Protein AF-A0AAD8YCR2-F1 (afdb_monomer)

Nearest PDB structures (foldseek):
  2h2j-assembly1_A  TM=7.882E-01  e=1.357E-04  Pisum sativum
  6fnd-assembly1_B  TM=6.823E-01  e=1.537E-03  Toxoplasma gondii TgCatPRC2
  3rib-assembly2_B  TM=4.816E-01  e=7.894E-03  Homo sapiens
  4au7-assembly1_A  TM=7.656E-01  e=2.611E-01  Mus musculus
  8t9f-assembly1_K  TM=7.256E-01  e=1.133E+00  Homo sapiens

Organism: NCBI:txid267567

Radius of gyration: 17.58 Å; Cα contacts (8 Å, |Δi|>4): 238; chains: 1; bounding box: 42×42×44 Å

Solvent-accessible surface area (backbone atoms only — not comparable to full-atom values): 12031 Å² total; per-residue (Å²): 90,83,39,59,42,85,68,41,47,38,10,60,58,32,39,68,72,72,47,86,56,63,74,33,53,50,50,29,45,75,68,75,45,56,88,47,52,47,56,45,34,37,32,51,46,53,54,57,42,56,74,47,36,86,77,24,94,53,37,67,59,63,70,71,50,84,92,77,71,93,49,42,61,68,52,55,85,66,53,46,72,76,44,60,71,68,58,25,54,52,25,48,49,46,32,52,46,46,46,48,60,47,59,66,31,37,93,61,49,77,87,53,53,71,69,63,55,66,35,61,67,59,40,52,49,36,48,51,50,44,80,73,44,47,42,70,46,91,83,73,77,71,37,40,28,37,45,75,77,66,56,69,49,46,74,36,96,82,44,44,36,45,83,45,70,51,99,82,56,28,40,32,47,43,65,78,57,94,76,71,98,72,90,67,22,23,61,88,61,57,100,88,54,91,71,89,69,80,82,80,71,84,126

Secondary structure (DSSP, 8-state):
-EE-GGGSEEHHHHHHHH---HHHHHHHHHTT-GGGHHHHHHHHHHHHHHHTGGGSTTHHHHHHS-S---SGGG--TTHHHHS-HHHHHHHHHHHHHHIIIIITTGGG-TTS-HHHHH-HHHHHHHHHHHHHH-EE-TTTT--EEE-TTGGGPEE-SS--EEEEE-TT--EEEEESS---SS--EE----TTS----TT----

Foldseek 3Di:
DWFAQVPKQKLVVLCVVQPDLPVLLVLCVVLVNNVCSSLLSSLVVVLVLVVCAPVRPCNVLVVPDDLDDDALLNDDPVVLVVDDVVRSVVSVVVNSSLCRRQPVRLVSRVVGDPVSSPDSSSSSVSSCCQVQQWDQDPPPPRMIIHGRVVSPAAADPPAQWDWDADPSGMIDIDGPDDDDPDGHHDHPDDPVDDDPPVPPDDD

InterPro domains:
  IPR046341 SET domain superfamily [SSF82199] (3-188)
  IPR050600 SETD3/SETD6 methyltransferase [PTHR13271] (3-188)

Mean predicted aligned error: 5.4 Å

pLDDT: mean 90.14, std 15.45, range [27.92, 98.56]

Structure (mmCIF, N/CA/C/O backbone):
data_AF-A0AAD8YCR2-F1
#
_entry.id   AF-A0AAD8YCR2-F1
#
loop_
_atom_site.group_PDB
_atom_site.id
_atom_site.type_symbol
_atom_site.label_atom_id
_atom_site.label_alt_id
_atom_site.label_comp_id
_atom_site.label_asym_id
_atom_site.label_entity_id
_atom_site.label_seq_id
_atom_site.pdbx_PDB_ins_code
_atom_site.Cartn_x
_atom_site.Cartn_y
_atom_site.Cartn_z
_atom_site.occupancy
_atom_site.B_iso_or_equiv
_atom_site.auth_seq_id
_atom_site.auth_comp_id
_atom_site.auth_asym_id
_atom_site.auth_atom_id
_atom_site.pdbx_PDB_model_num
ATOM 1 N N . MET A 1 1 ? 6.515 -15.918 -12.723 1.00 93.38 1 MET A N 1
ATOM 2 C CA . MET A 1 1 ? 5.999 -16.008 -11.336 1.00 93.38 1 MET A CA 1
ATOM 3 C C . MET A 1 1 ? 4.481 -16.006 -11.395 1.00 93.38 1 MET A C 1
ATOM 5 O O . MET A 1 1 ? 3.951 -15.344 -12.273 1.00 93.38 1 MET A O 1
ATOM 9 N N . TYR A 1 2 ? 3.804 -16.750 -10.521 1.00 95.44 2 TYR A N 1
ATOM 10 C CA . TYR A 1 2 ? 2.341 -16.855 -10.484 1.00 95.44 2 TYR A CA 1
ATOM 11 C C . TYR A 1 2 ? 1.825 -16.434 -9.107 1.00 95.44 2 TYR A C 1
ATOM 13 O O . TYR A 1 2 ? 2.374 -16.874 -8.096 1.00 95.44 2 TYR A O 1
ATOM 21 N N . ILE A 1 3 ? 0.796 -15.589 -9.088 1.00 96.25 3 ILE A N 1
ATOM 22 C CA . ILE A 1 3 ? 0.160 -15.031 -7.897 1.00 96.25 3 ILE A CA 1
ATOM 23 C C . ILE A 1 3 ? -1.350 -15.288 -8.023 1.00 96.25 3 ILE A C 1
ATOM 25 O O . ILE A 1 3 ? -2.017 -14.637 -8.832 1.00 96.25 3 ILE A O 1
ATOM 29 N N . PRO A 1 4 ? -1.889 -16.240 -7.246 1.00 96.06 4 PRO A N 1
ATOM 30 C CA . PRO A 1 4 ? -3.318 -16.523 -7.218 1.00 96.06 4 PRO A CA 1
ATOM 31 C C . PRO A 1 4 ? -4.173 -15.290 -6.890 1.00 96.06 4 PRO A C 1
ATOM 33 O O . PRO A 1 4 ? -3.780 -14.444 -6.083 1.00 96.06 4 PRO A O 1
ATOM 36 N N . SER A 1 5 ? -5.364 -15.190 -7.477 1.00 94.69 5 SER A N 1
ATOM 37 C CA . SER A 1 5 ? -6.249 -14.040 -7.258 1.00 94.69 5 SER A CA 1
ATOM 38 C C . SER A 1 5 ? -6.723 -13.908 -5.807 1.00 94.69 5 SER A C 1
ATOM 40 O O . SER A 1 5 ? -6.839 -12.799 -5.278 1.00 94.69 5 SER A O 1
ATOM 42 N N . ASP A 1 6 ? -6.922 -15.028 -5.117 1.00 94.62 6 ASP A N 1
ATOM 43 C CA . ASP A 1 6 ? -7.353 -15.087 -3.721 1.00 94.62 6 ASP A CA 1
ATOM 44 C C . ASP A 1 6 ? -6.322 -14.495 -2.750 1.00 94.62 6 ASP A C 1
ATOM 46 O O . ASP A 1 6 ? -6.728 -13.870 -1.768 1.00 94.62 6 ASP A O 1
ATOM 50 N N . VAL A 1 7 ? -5.022 -14.583 -3.060 1.00 95.69 7 VAL A N 1
ATOM 51 C CA . VAL A 1 7 ? -3.945 -14.002 -2.235 1.00 95.69 7 VAL A CA 1
ATOM 52 C C . VAL A 1 7 ? -3.614 -12.546 -2.571 1.00 95.69 7 VAL A C 1
ATOM 54 O O . VAL A 1 7 ? -2.832 -11.916 -1.868 1.00 95.69 7 VAL A O 1
ATOM 57 N N . ILE A 1 8 ? -4.165 -11.970 -3.637 1.00 96.56 8 ILE A N 1
ATOM 58 C CA . ILE A 1 8 ? -3.991 -10.534 -3.894 1.00 96.56 8 ILE A CA 1
ATOM 59 C C . ILE A 1 8 ? -4.739 -9.758 -2.796 1.00 96.56 8 ILE A C 1
ATOM 61 O O . ILE A 1 8 ? -5.853 -10.109 -2.414 1.00 96.56 8 ILE A O 1
ATOM 65 N N . LEU A 1 9 ? -4.144 -8.701 -2.248 1.00 97.94 9 LEU A N 1
ATOM 66 C CA . LEU A 1 9 ? -4.836 -7.827 -1.295 1.00 97.94 9 LEU A CA 1
ATOM 67 C C . LEU A 1 9 ? -5.462 -6.689 -2.093 1.00 97.94 9 LEU A C 1
ATOM 69 O O . LEU A 1 9 ? -4.734 -5.944 -2.735 1.00 97.94 9 LEU A O 1
ATOM 73 N N . SER A 1 10 ? -6.786 -6.559 -2.059 1.00 97.25 10 SER A N 1
ATOM 74 C CA . SER A 1 10 ? -7.542 -5.609 -2.884 1.00 97.25 10 SER A CA 1
ATOM 75 C C . SER A 1 10 ? -8.352 -4.655 -2.015 1.00 97.25 10 SER A C 1
ATOM 77 O O . SER A 1 10 ? -8.966 -5.065 -1.022 1.00 97.25 10 SER A O 1
ATOM 79 N N . SER A 1 11 ? -8.365 -3.382 -2.401 1.00 97.50 11 SER A N 1
ATOM 80 C CA . SER A 1 11 ? -9.145 -2.347 -1.730 1.00 97.50 11 SER A CA 1
ATOM 81 C C . SER A 1 11 ? -10.647 -2.605 -1.845 1.00 97.50 11 SER A C 1
ATOM 83 O O . SER A 1 11 ? -11.358 -2.498 -0.849 1.00 97.50 11 SER A O 1
ATOM 85 N N . ASN A 1 12 ? -11.133 -3.050 -3.008 1.00 96.12 12 ASN A N 1
ATOM 86 C CA . ASN A 1 12 ? -12.541 -3.381 -3.215 1.00 96.12 12 ASN A CA 1
ATOM 87 C C . ASN A 1 12 ? -12.974 -4.572 -2.358 1.00 96.12 12 ASN A C 1
ATOM 89 O O . ASN A 1 12 ? -14.043 -4.536 -1.745 1.00 96.12 12 ASN A O 1
ATOM 93 N N . ARG A 1 13 ? -12.133 -5.609 -2.249 1.00 97.06 13 ARG A N 1
ATOM 94 C CA . ARG A 1 13 ? -12.396 -6.735 -1.342 1.00 97.06 13 ARG A CA 1
ATOM 95 C C . ARG A 1 13 ? -12.388 -6.304 0.118 1.00 97.06 13 ARG A C 1
ATOM 97 O O . ARG A 1 13 ? -13.257 -6.744 0.860 1.00 97.06 13 ARG A O 1
ATOM 104 N N . ALA A 1 14 ? -11.476 -5.419 0.515 1.00 97.94 14 ALA A N 1
ATOM 105 C CA . ALA A 1 14 ? -11.458 -4.863 1.865 1.00 97.94 14 ALA A CA 1
ATOM 106 C C . ALA A 1 14 ? -12.729 -4.045 2.171 1.00 97.94 14 ALA A C 1
ATOM 108 O O . ALA A 1 14 ? -13.317 -4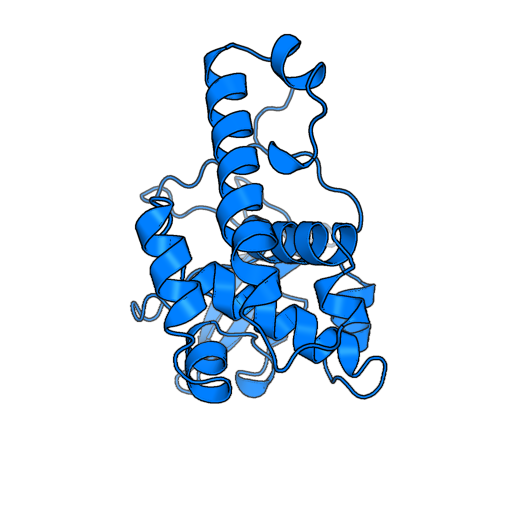.203 3.238 1.00 97.94 14 ALA A O 1
ATOM 109 N N . ILE A 1 15 ? -13.202 -3.226 1.225 1.00 97.06 15 ILE A N 1
ATOM 110 C CA . ILE A 1 15 ? -14.468 -2.483 1.346 1.00 97.06 15 ILE A CA 1
ATOM 111 C C . ILE A 1 15 ? -15.652 -3.448 1.485 1.00 97.06 15 ILE A C 1
ATOM 113 O O . ILE A 1 15 ? -16.524 -3.237 2.327 1.00 97.06 15 ILE A O 1
ATOM 117 N N . ALA A 1 16 ? -15.691 -4.512 0.681 1.00 97.06 16 ALA A N 1
ATOM 118 C CA . ALA A 1 16 ? -16.749 -5.516 0.747 1.00 97.06 16 ALA A CA 1
ATOM 119 C C . ALA A 1 16 ? -16.722 -6.318 2.062 1.00 97.06 16 ALA A C 1
ATOM 121 O O . ALA A 1 16 ? -17.780 -6.629 2.605 1.00 97.06 16 ALA A O 1
ATOM 122 N N . GLU A 1 17 ? -15.531 -6.634 2.579 1.00 97.19 17 GLU A N 1
ATOM 123 C CA . GLU A 1 17 ? -15.324 -7.376 3.829 1.00 97.19 17 GLU A CA 1
ATOM 124 C C . GLU A 1 17 ? -15.742 -6.560 5.058 1.00 97.19 17 GLU A C 1
ATOM 126 O O . GLU A 1 17 ? -16.449 -7.070 5.925 1.00 97.19 17 GLU A O 1
ATOM 131 N N . PHE A 1 18 ? -15.318 -5.297 5.141 1.00 96.75 18 PHE A N 1
ATOM 132 C CA . PHE A 1 18 ? -15.545 -4.463 6.325 1.00 96.75 18 PHE A CA 1
ATOM 133 C C . PHE A 1 18 ? -16.862 -3.681 6.278 1.00 96.75 18 PHE A C 1
ATOM 135 O O . PHE A 1 18 ? -17.336 -3.214 7.316 1.00 96.75 18 PHE A O 1
ATOM 142 N N . GLY A 1 19 ? -17.459 -3.537 5.093 1.00 95.81 19 GLY A N 1
ATOM 143 C CA . GLY A 1 19 ? -18.557 -2.608 4.863 1.00 95.81 19 GLY A CA 1
ATOM 144 C C . GLY A 1 19 ? -18.101 -1.146 4.912 1.00 95.81 19 GLY A C 1
ATOM 145 O O . GLY A 1 19 ? -16.920 -0.837 5.074 1.00 95.81 19 GLY A O 1
ATOM 146 N N . ARG A 1 20 ? -19.056 -0.220 4.753 1.00 94.06 20 ARG A N 1
ATOM 147 C CA . ARG A 1 20 ? -18.775 1.223 4.773 1.00 94.06 20 ARG A CA 1
ATOM 148 C C . ARG A 1 20 ? -18.542 1.717 6.200 1.00 94.06 20 ARG A C 1
ATOM 150 O O . ARG A 1 20 ? -19.369 1.510 7.084 1.00 94.06 20 ARG A O 1
ATOM 157 N N . LEU A 1 21 ? -17.441 2.434 6.398 1.00 95.62 21 LEU A N 1
ATOM 158 C CA . LEU A 1 21 ? -17.067 3.084 7.652 1.00 95.62 21 LEU A CA 1
ATOM 159 C C . LEU A 1 21 ? -17.426 4.572 7.593 1.00 95.62 21 LEU A C 1
ATOM 161 O O . LEU A 1 21 ? -16.548 5.427 7.492 1.00 95.62 21 LEU A O 1
ATOM 165 N N . GLU A 1 22 ? -18.723 4.884 7.653 1.00 95.19 22 GLU A N 1
ATOM 166 C CA . GLU A 1 22 ? -19.268 6.231 7.396 1.00 95.19 22 GLU A CA 1
ATOM 167 C C . GLU A 1 22 ? -18.588 7.346 8.208 1.00 95.19 22 GLU A C 1
ATOM 169 O O . GLU A 1 22 ? -18.277 8.410 7.666 1.00 95.19 22 GLU A O 1
ATOM 174 N N . GLU A 1 23 ? -18.302 7.111 9.495 1.00 94.88 23 GLU A N 1
ATOM 175 C CA . GLU A 1 23 ? -17.613 8.096 10.340 1.00 94.88 23 GLU A CA 1
ATOM 176 C C . GLU A 1 23 ? -16.177 8.365 9.868 1.00 94.88 23 GLU A C 1
ATOM 178 O O . GLU A 1 23 ? -15.734 9.513 9.862 1.00 94.88 23 GLU A O 1
ATOM 183 N N . ALA A 1 24 ? -15.440 7.322 9.474 1.00 95.38 24 ALA A N 1
ATOM 184 C CA . ALA A 1 24 ? -14.076 7.462 8.968 1.00 95.38 24 ALA A CA 1
ATOM 185 C C . ALA A 1 24 ? -14.074 8.143 7.593 1.00 95.38 24 ALA A C 1
ATOM 187 O O . ALA A 1 24 ? -13.314 9.078 7.358 1.00 95.38 24 ALA A O 1
ATOM 188 N N . GLU A 1 25 ? -14.980 7.734 6.709 1.00 95.62 25 GLU A N 1
ATOM 189 C CA . GLU A 1 25 ? -15.130 8.303 5.370 1.00 95.62 25 GLU A CA 1
ATOM 190 C C . GLU A 1 25 ? -15.499 9.786 5.409 1.00 95.62 25 GLU A C 1
ATOM 192 O O . GLU A 1 25 ? -14.928 10.584 4.666 1.00 95.62 25 GLU A O 1
ATOM 197 N N . SER A 1 26 ? -16.387 10.175 6.327 1.00 95.56 26 SER A N 1
ATOM 198 C CA . SER A 1 26 ? -16.746 11.578 6.549 1.00 95.56 26 SER A CA 1
ATOM 199 C C . SER A 1 26 ? -15.546 12.408 7.010 1.00 95.56 26 SER A C 1
ATOM 201 O O . SER A 1 26 ? -15.399 13.560 6.606 1.00 95.56 26 SER A O 1
ATOM 203 N N . LEU A 1 27 ? -14.652 11.836 7.827 1.00 95.12 27 LEU A N 1
ATOM 204 C CA . LEU A 1 27 ? -13.414 12.507 8.230 1.00 95.12 27 LEU A CA 1
ATOM 205 C C . LEU A 1 27 ? -12.420 12.630 7.074 1.00 95.12 27 LEU A C 1
ATOM 207 O O . LEU A 1 27 ? -11.782 13.673 6.947 1.00 95.12 27 LEU A O 1
ATOM 211 N N . LEU A 1 28 ? -12.290 11.608 6.224 1.00 95.06 28 LEU A N 1
ATOM 212 C CA . LEU A 1 28 ? -11.452 11.692 5.023 1.00 95.06 28 LEU A CA 1
ATOM 213 C C . LEU A 1 28 ? -11.941 12.813 4.095 1.00 95.06 28 LEU A C 1
ATOM 215 O O . LEU A 1 28 ? -11.136 13.630 3.652 1.00 95.06 28 LEU A O 1
ATOM 219 N N . GLN A 1 29 ? -13.258 12.914 3.892 1.00 95.06 29 GLN A N 1
ATOM 220 C CA . GLN A 1 29 ? -13.882 13.998 3.128 1.00 95.06 29 GLN A CA 1
ATOM 221 C C . GLN A 1 29 ? -13.660 15.370 3.771 1.00 95.06 29 GLN A C 1
ATOM 223 O O . GLN A 1 29 ? -13.223 16.306 3.106 1.00 95.06 29 GLN A O 1
ATOM 228 N N . ALA A 1 30 ? -13.899 15.501 5.078 1.00 94.12 30 ALA A N 1
ATOM 229 C CA . ALA A 1 30 ? -13.698 16.762 5.792 1.00 94.12 30 ALA A CA 1
ATOM 230 C C . ALA A 1 30 ? -12.235 17.245 5.751 1.00 94.12 30 ALA A C 1
ATOM 232 O O . ALA A 1 30 ? -11.978 18.447 5.797 1.00 94.12 30 ALA A O 1
ATOM 233 N N . ASN A 1 31 ? -11.283 16.315 5.641 1.00 92.94 31 ASN A N 1
ATOM 234 C CA . ASN A 1 31 ? -9.851 16.593 5.554 1.00 92.94 31 ASN A CA 1
ATOM 235 C C . ASN A 1 31 ? -9.330 16.754 4.110 1.00 92.94 31 ASN A C 1
ATOM 237 O O . ASN A 1 31 ? -8.121 16.933 3.928 1.00 92.94 31 ASN A O 1
ATOM 241 N N . GLY A 1 32 ? -10.205 16.693 3.096 1.00 92.69 32 GLY A N 1
ATOM 242 C CA . GLY A 1 32 ? -9.848 16.860 1.682 1.00 92.69 32 GLY A CA 1
ATOM 243 C C . GLY A 1 32 ? -8.990 15.725 1.110 1.00 92.69 32 GLY A C 1
ATOM 244 O O . GLY A 1 32 ? -8.137 15.968 0.255 1.00 92.69 32 GLY A O 1
ATOM 245 N N . VAL A 1 33 ? -9.138 14.512 1.650 1.00 93.25 33 VAL A N 1
ATOM 246 C CA . VAL A 1 33 ? -8.447 13.286 1.210 1.00 93.25 33 VAL A CA 1
ATOM 247 C C . VAL A 1 33 ? -9.451 12.192 0.825 1.00 93.25 33 VAL A C 1
ATOM 249 O O . VAL A 1 33 ? -9.185 11.002 0.967 1.00 93.25 33 VAL A O 1
ATOM 252 N N . GLU A 1 34 ? -10.625 12.581 0.327 1.00 92.06 34 GLU A N 1
ATOM 253 C CA . GLU A 1 34 ? -11.699 11.677 -0.100 1.00 92.06 34 GLU A CA 1
ATOM 254 C C . GLU A 1 34 ? -11.288 10.722 -1.224 1.00 92.06 34 GLU A C 1
ATOM 256 O O . GLU A 1 34 ? -11.818 9.618 -1.313 1.00 92.06 34 GLU A O 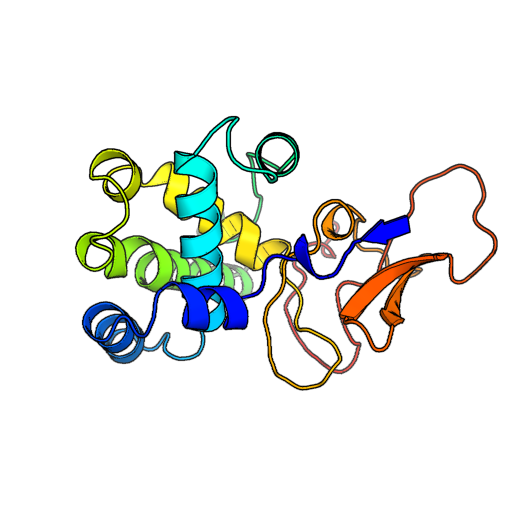1
ATOM 261 N N . ASN A 1 35 ? -10.315 11.113 -2.047 1.00 91.81 35 ASN A N 1
ATOM 262 C CA . ASN A 1 35 ? -9.793 10.268 -3.121 1.00 91.81 35 ASN A CA 1
ATOM 263 C C . ASN A 1 35 ? -8.896 9.134 -2.602 1.00 91.81 35 ASN A C 1
ATOM 265 O O . ASN A 1 35 ? -8.567 8.238 -3.368 1.00 91.81 35 ASN A O 1
ATOM 269 N N . GLU A 1 36 ? -8.532 9.149 -1.315 1.00 94.38 36 GLU A N 1
ATOM 270 C CA . GLU A 1 36 ? -7.640 8.164 -0.692 1.00 94.38 36 GLU A CA 1
ATOM 271 C C . GLU A 1 36 ? -8.416 7.029 0.013 1.00 94.38 36 GLU A C 1
ATOM 273 O O . GLU A 1 36 ? -7.906 6.359 0.917 1.00 94.38 36 GLU A O 1
ATOM 278 N N . MET A 1 37 ? -9.701 6.843 -0.326 1.00 94.81 37 MET A N 1
ATOM 279 C CA . MET A 1 37 ? -10.541 5.809 0.290 1.00 94.81 37 MET A CA 1
ATOM 280 C C . MET A 1 37 ? -9.983 4.404 0.047 1.00 94.81 37 MET A C 1
ATOM 282 O O . MET A 1 37 ? -9.959 3.592 0.971 1.00 94.81 37 MET A O 1
ATOM 286 N N . ARG A 1 38 ? -9.520 4.107 -1.171 1.00 96.81 38 ARG A N 1
ATOM 287 C CA . ARG A 1 38 ? -9.009 2.774 -1.535 1.00 96.81 38 ARG A CA 1
ATOM 288 C C . ARG A 1 38 ? -7.771 2.423 -0.712 1.00 96.81 38 ARG A C 1
ATOM 290 O O . ARG A 1 38 ? -7.676 1.333 -0.151 1.00 96.81 38 ARG A O 1
ATOM 297 N N . GLU A 1 39 ? -6.873 3.390 -0.576 1.00 97.56 39 GLU A N 1
ATOM 298 C CA . GLU A 1 39 ? -5.651 3.336 0.211 1.00 97.56 39 GLU A CA 1
ATOM 299 C C . GLU A 1 39 ? -5.986 3.096 1.683 1.00 97.56 39 GLU A C 1
ATOM 301 O O . GLU A 1 39 ? -5.415 2.202 2.305 1.00 97.56 39 GLU A O 1
ATOM 306 N N . PHE A 1 40 ? -6.955 3.840 2.230 1.00 97.81 40 PHE A N 1
ATOM 307 C CA . PHE A 1 40 ? -7.413 3.665 3.607 1.00 97.81 40 PHE A CA 1
ATOM 308 C C . PHE A 1 40 ? -7.905 2.237 3.869 1.00 97.81 40 PHE A C 1
ATOM 310 O O . PHE A 1 40 ? -7.428 1.590 4.801 1.00 97.81 40 PHE A O 1
ATOM 317 N N . TYR A 1 41 ? -8.805 1.705 3.039 1.00 98.25 41 TYR A N 1
ATOM 318 C CA . TYR A 1 41 ? -9.321 0.344 3.220 1.00 98.25 41 TYR A CA 1
ATOM 319 C C . TYR A 1 41 ? -8.241 -0.728 3.052 1.00 98.25 41 TYR A C 1
ATOM 321 O O . TYR A 1 41 ? -8.204 -1.691 3.824 1.00 98.25 41 TYR A O 1
ATOM 329 N N . LEU A 1 42 ? -7.321 -0.547 2.102 1.00 98.31 42 LEU A N 1
ATOM 330 C CA . LEU A 1 42 ? -6.198 -1.462 1.918 1.00 98.31 42 LEU A CA 1
ATOM 331 C C . LEU A 1 42 ? -5.250 -1.444 3.129 1.00 98.31 42 LEU A C 1
ATOM 333 O O . LEU A 1 42 ? -4.809 -2.504 3.574 1.00 98.31 42 LEU A O 1
ATOM 337 N N . MET A 1 43 ? -5.013 -0.274 3.737 1.00 98.25 43 MET A N 1
ATOM 338 C CA . MET A 1 43 ? -4.285 -0.174 5.007 1.00 98.25 43 MET A CA 1
ATOM 339 C C . MET A 1 43 ? -4.994 -0.947 6.124 1.00 98.25 43 MET A C 1
ATOM 341 O O . MET A 1 43 ? -4.341 -1.692 6.852 1.00 98.25 43 MET A O 1
ATOM 345 N N . LEU A 1 44 ? -6.319 -0.809 6.260 1.00 98.38 44 LEU A N 1
ATOM 346 C CA . LEU A 1 44 ? -7.072 -1.549 7.280 1.00 98.38 44 LEU A CA 1
ATOM 347 C C . LEU A 1 44 ? -6.955 -3.058 7.078 1.00 98.38 44 LEU A C 1
ATOM 349 O O . LEU A 1 44 ? -6.773 -3.784 8.053 1.00 98.38 44 LEU A O 1
ATOM 353 N N . LYS A 1 45 ? -6.987 -3.525 5.825 1.00 98.44 45 LYS A N 1
ATOM 354 C CA . LYS A 1 45 ? -6.797 -4.943 5.517 1.00 98.44 45 LYS A CA 1
ATOM 355 C C . LYS A 1 45 ? -5.434 -5.447 5.983 1.00 98.44 45 LYS A C 1
ATOM 357 O O . LYS A 1 45 ? -5.375 -6.488 6.629 1.00 98.44 45 LYS A O 1
ATOM 362 N N . ILE A 1 46 ? -4.360 -4.697 5.732 1.00 98.56 46 ILE A N 1
ATOM 363 C CA . ILE A 1 46 ? -3.018 -5.034 6.233 1.00 98.56 46 ILE A CA 1
ATOM 364 C C . ILE A 1 46 ? -3.015 -5.123 7.765 1.00 98.56 46 ILE A C 1
ATOM 366 O O . ILE A 1 46 ? -2.500 -6.088 8.323 1.00 98.56 46 ILE A O 1
ATOM 370 N N . LEU A 1 47 ? -3.609 -4.143 8.451 1.00 98.44 47 LEU A N 1
ATOM 371 C CA . LEU A 1 47 ? -3.638 -4.100 9.916 1.00 98.44 47 LEU A CA 1
ATOM 372 C C . LEU A 1 47 ? -4.416 -5.278 10.521 1.00 98.44 47 LEU A C 1
ATOM 374 O O . LEU A 1 47 ? -3.933 -5.889 11.469 1.00 98.44 47 LEU A O 1
ATOM 378 N N . VAL A 1 48 ? -5.574 -5.635 9.957 1.00 98.25 48 VAL A N 1
ATOM 379 C CA . VAL A 1 48 ? -6.360 -6.807 10.390 1.00 98.25 48 VAL A CA 1
ATOM 380 C C . VAL A 1 48 ? -5.560 -8.094 10.228 1.00 98.25 48 VAL A C 1
ATOM 382 O O . VAL A 1 48 ? -5.548 -8.944 11.115 1.00 98.25 48 VAL A O 1
ATOM 385 N N . GLU A 1 49 ? -4.884 -8.254 9.095 1.00 98.44 49 GLU A N 1
ATOM 386 C CA . GLU A 1 49 ? -4.080 -9.444 8.830 1.00 98.44 49 GLU A CA 1
ATOM 387 C C . GLU A 1 49 ? -2.835 -9.509 9.734 1.00 98.44 49 GLU A C 1
ATOM 389 O O . GLU A 1 49 ? -2.436 -10.591 10.151 1.00 98.44 49 GLU A O 1
ATOM 394 N N . LEU A 1 50 ? -2.268 -8.370 10.140 1.00 97.88 50 LEU A N 1
ATOM 395 C CA . LEU A 1 50 ? -1.202 -8.335 11.144 1.00 97.88 50 LEU A CA 1
ATOM 396 C C . LEU A 1 50 ? -1.668 -8.761 12.544 1.00 97.88 50 LEU A C 1
ATOM 398 O O . LEU A 1 50 ? -0.895 -9.400 13.258 1.00 97.88 50 LEU A O 1
ATOM 402 N N . GLU A 1 51 ? -2.902 -8.442 12.952 1.00 97.75 51 GLU A N 1
ATOM 403 C CA . GLU A 1 51 ? -3.437 -8.862 14.262 1.00 97.75 51 GLU A CA 1
ATOM 404 C C . GLU A 1 51 ? -3.551 -10.380 14.393 1.00 97.75 51 GLU A C 1
ATOM 406 O O . GLU A 1 51 ? -3.385 -10.916 15.488 1.00 97.75 51 GLU A O 1
ATOM 411 N N . LYS A 1 52 ? -3.775 -11.069 13.270 1.00 98.00 52 LYS A N 1
ATOM 412 C CA . LYS A 1 52 ? -3.811 -12.534 13.199 1.00 98.00 52 LYS A CA 1
ATOM 413 C C . LYS A 1 52 ? -2.424 -13.167 13.359 1.00 98.00 52 LYS A C 1
ATOM 415 O O . LYS A 1 52 ? -2.328 -14.360 13.628 1.00 98.00 52 LYS A O 1
ATOM 420 N N . GLY A 1 53 ? -1.341 -12.400 13.206 1.00 97.25 53 GLY A N 1
ATOM 421 C CA . GLY A 1 53 ? 0.022 -12.914 13.327 1.00 97.25 53 GLY A CA 1
ATOM 422 C C . GLY A 1 53 ? 0.257 -14.113 12.406 1.00 97.25 53 GLY A C 1
ATOM 423 O O . GLY A 1 53 ? -0.045 -14.045 11.218 1.00 97.25 53 GLY A O 1
ATOM 424 N N . GLU A 1 54 ? 0.769 -15.213 12.961 1.00 97.69 54 GLU A N 1
ATOM 425 C CA . GLU A 1 54 ? 1.068 -16.458 12.231 1.00 97.69 54 GLU A CA 1
ATOM 426 C C . GLU A 1 54 ? -0.169 -17.153 11.642 1.00 97.69 54 GLU A C 1
ATOM 428 O O . GLU A 1 54 ? -0.033 -17.973 10.738 1.00 97.69 54 GLU A O 1
ATOM 433 N N . GLU A 1 55 ? -1.373 -16.812 12.107 1.00 98.06 55 GLU A N 1
ATOM 434 C CA . GLU A 1 55 ? -2.622 -17.339 11.547 1.00 98.06 55 GLU A CA 1
ATOM 435 C C . GLU A 1 55 ? -3.006 -16.649 10.230 1.00 98.06 55 GLU A C 1
ATOM 437 O O . GLU A 1 55 ? -3.862 -17.145 9.495 1.00 98.06 55 GLU A O 1
ATOM 442 N N . SER A 1 56 ? -2.389 -15.506 9.905 1.00 97.56 56 SER A N 1
ATOM 443 C CA . SER A 1 56 ? -2.603 -14.857 8.616 1.00 97.56 56 SER A CA 1
ATOM 444 C C . SER A 1 56 ? -1.825 -15.574 7.513 1.00 97.56 56 SER A C 1
ATOM 446 O O . SER A 1 56 ? -0.609 -15.758 7.643 1.00 97.56 56 SER A O 1
ATOM 448 N N . PRO A 1 57 ? -2.448 -15.857 6.354 1.00 96.19 57 PRO A N 1
ATOM 449 C CA . PRO A 1 57 ? -1.713 -16.344 5.187 1.00 96.19 57 PRO A CA 1
ATOM 450 C C . PRO A 1 57 ? -0.659 -15.335 4.691 1.00 96.19 57 PRO A C 1
ATOM 452 O O . PRO A 1 57 ? 0.261 -15.704 3.963 1.00 96.19 57 PRO A O 1
ATOM 455 N N . TYR A 1 58 ? -0.754 -14.068 5.110 1.00 97.62 58 TYR A N 1
ATOM 456 C CA . TYR A 1 58 ? 0.162 -12.991 4.742 1.00 97.62 58 TYR A CA 1
ATOM 457 C C . TYR A 1 58 ? 1.332 -12.810 5.713 1.00 97.62 58 TYR A C 1
ATOM 459 O O . TYR A 1 58 ? 2.191 -11.963 5.465 1.00 97.62 58 TYR A O 1
ATOM 467 N N . TYR A 1 59 ? 1.410 -13.593 6.796 1.00 97.62 59 TYR A N 1
ATOM 468 C CA . TYR A 1 59 ? 2.404 -13.404 7.857 1.00 97.62 59 TYR A CA 1
ATOM 469 C C . TYR A 1 59 ? 3.843 -13.320 7.331 1.00 97.62 59 TYR A C 1
ATOM 471 O O . TYR A 1 59 ? 4.581 -12.377 7.627 1.00 97.62 59 TYR A O 1
ATOM 479 N N . HIS A 1 60 ? 4.247 -14.289 6.507 1.00 96.88 60 HIS A N 1
ATOM 480 C CA . HIS A 1 60 ? 5.598 -14.322 5.947 1.00 96.88 60 HIS A CA 1
ATOM 481 C C . HIS A 1 60 ? 5.847 -13.183 4.962 1.00 96.88 60 HIS A C 1
ATOM 483 O O . HIS A 1 60 ? 6.925 -12.592 4.975 1.00 96.88 60 HIS A O 1
ATOM 489 N N . TYR A 1 61 ? 4.844 -12.842 4.154 1.00 97.44 61 TYR A N 1
ATOM 490 C CA . TYR A 1 61 ? 4.928 -11.724 3.225 1.00 97.44 61 TYR A CA 1
ATOM 491 C C . TYR A 1 61 ? 5.159 -10.406 3.976 1.00 97.44 61 TYR A C 1
ATOM 493 O O . TYR A 1 61 ? 6.149 -9.726 3.715 1.00 97.44 61 TYR A O 1
ATOM 501 N N . PHE A 1 62 ? 4.352 -10.092 4.993 1.00 97.69 62 PHE A N 1
ATOM 502 C CA . PHE A 1 62 ? 4.518 -8.869 5.785 1.00 97.69 62 PHE A CA 1
ATOM 503 C C . PHE A 1 62 ? 5.831 -8.809 6.569 1.00 97.69 62 PHE A C 1
ATOM 505 O O . PHE A 1 62 ? 6.392 -7.726 6.772 1.00 97.69 62 PHE A O 1
ATOM 512 N N . ASN A 1 63 ? 6.358 -9.955 6.99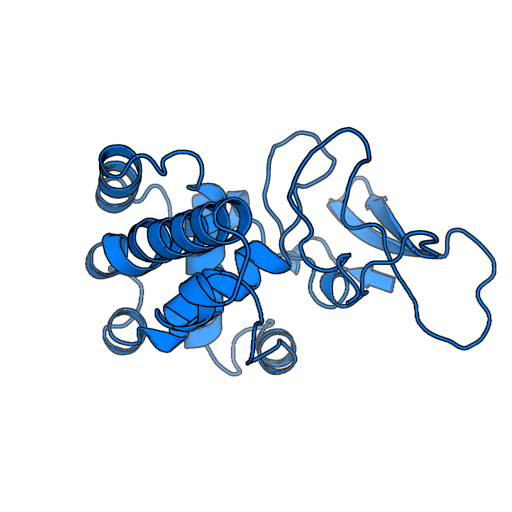8 1.00 96.62 63 ASN A N 1
ATOM 513 C CA . ASN A 1 63 ? 7.678 -10.031 7.622 1.00 96.62 63 ASN A CA 1
ATOM 514 C C . ASN A 1 63 ? 8.832 -9.831 6.631 1.00 96.62 63 ASN A C 1
ATOM 516 O O . ASN A 1 63 ? 9.893 -9.369 7.041 1.00 96.62 63 ASN A O 1
ATOM 520 N N . GLY A 1 64 ? 8.617 -10.108 5.344 1.00 96.31 64 GLY A N 1
ATOM 521 C CA . GLY A 1 64 ? 9.570 -9.804 4.276 1.00 96.31 64 GLY A CA 1
ATOM 522 C C . GLY A 1 64 ? 9.554 -8.344 3.810 1.00 96.31 64 GLY A C 1
ATOM 523 O O . GLY A 1 64 ? 10.466 -7.929 3.100 1.00 96.31 64 GLY A O 1
ATOM 524 N N . LEU A 1 65 ? 8.542 -7.558 4.189 1.00 97.25 65 LEU A N 1
ATOM 525 C CA . LEU A 1 65 ? 8.396 -6.175 3.732 1.00 97.25 65 LEU A CA 1
ATOM 526 C C . LEU A 1 65 ? 9.375 -5.200 4.419 1.00 97.25 65 LEU A C 1
ATOM 528 O O . LEU A 1 65 ? 9.741 -5.398 5.584 1.00 97.25 65 LEU A O 1
ATOM 532 N N . PRO A 1 66 ? 9.745 -4.086 3.755 1.00 95.75 66 PRO A N 1
ATOM 533 C CA . PRO A 1 66 ? 10.643 -3.083 4.319 1.00 95.75 66 PRO A CA 1
ATOM 534 C C . PRO A 1 66 ? 10.166 -2.528 5.667 1.00 95.75 66 PRO A C 1
ATOM 536 O O . PRO A 1 66 ? 8.969 -2.423 5.943 1.00 95.75 66 PRO A O 1
ATOM 539 N N . ARG A 1 67 ? 11.125 -2.146 6.515 1.00 94.94 67 ARG A N 1
ATOM 540 C CA . ARG A 1 67 ? 10.881 -1.439 7.789 1.00 94.94 67 ARG A CA 1
ATOM 541 C C . ARG A 1 67 ? 11.338 0.019 7.758 1.00 94.94 67 ARG A C 1
ATOM 543 O O . ARG A 1 67 ? 11.022 0.776 8.669 1.00 94.94 67 ARG A O 1
ATOM 550 N N . PHE A 1 68 ? 12.055 0.405 6.706 1.00 92.62 68 PHE A N 1
ATOM 551 C CA . PHE A 1 68 ? 12.593 1.742 6.503 1.00 92.62 68 PHE A CA 1
ATOM 552 C C . PHE A 1 68 ? 12.167 2.252 5.131 1.00 92.62 68 PHE A C 1
ATOM 554 O O . PHE A 1 68 ? 12.205 1.504 4.156 1.00 92.62 68 PHE A O 1
ATOM 561 N N . PHE A 1 69 ? 11.788 3.526 5.075 1.00 93.50 69 PHE A N 1
ATOM 562 C CA . PHE A 1 69 ? 11.361 4.215 3.862 1.00 93.50 69 PHE A CA 1
ATOM 563 C C . PHE A 1 69 ? 12.085 5.558 3.767 1.00 93.50 69 PHE A C 1
ATOM 565 O O . PHE A 1 69 ? 12.430 6.160 4.785 1.00 93.50 69 PHE A O 1
ATOM 572 N N . ALA A 1 70 ? 12.315 6.019 2.540 1.00 91.12 70 ALA A N 1
ATOM 573 C CA . ALA A 1 70 ? 13.050 7.248 2.242 1.00 91.12 70 ALA A CA 1
ATOM 574 C C . ALA A 1 70 ? 12.186 8.265 1.472 1.00 91.12 70 ALA A C 1
ATOM 576 O O . ALA A 1 70 ? 12.669 8.963 0.588 1.00 91.12 70 ALA A O 1
ATOM 577 N N . ASN A 1 71 ? 10.893 8.338 1.788 1.00 90.81 71 ASN A N 1
ATOM 578 C CA . ASN A 1 71 ? 9.936 9.256 1.165 1.00 90.81 71 ASN A CA 1
ATOM 579 C C . ASN A 1 71 ? 9.495 10.375 2.126 1.00 90.81 71 ASN A C 1
ATOM 581 O O . ASN A 1 71 ? 9.937 10.451 3.277 1.00 90.81 71 ASN A O 1
ATOM 585 N N . GLY A 1 72 ? 8.624 11.270 1.651 1.00 93.12 72 GLY A N 1
ATOM 586 C CA . GLY A 1 72 ? 8.242 12.486 2.365 1.00 93.12 72 GLY A CA 1
ATOM 587 C C . GLY A 1 72 ? 7.721 12.278 3.791 1.00 93.12 72 GLY A C 1
ATOM 588 O O . GLY A 1 72 ? 8.139 13.027 4.680 1.00 93.12 72 GLY A O 1
ATOM 589 N N . PRO A 1 73 ? 6.868 11.274 4.064 1.00 93.81 73 PRO A N 1
ATOM 590 C CA . PRO A 1 73 ? 6.416 10.985 5.413 1.00 93.81 73 PRO A CA 1
ATOM 591 C C . PRO A 1 73 ? 7.542 10.533 6.345 1.00 93.81 73 PRO A C 1
ATOM 593 O O . PRO A 1 73 ? 7.508 10.908 7.506 1.00 93.81 73 PRO A O 1
ATOM 596 N N . SER A 1 74 ? 8.576 9.835 5.873 1.00 93.44 74 SER A N 1
ATOM 597 C CA . SER A 1 74 ? 9.695 9.395 6.727 1.00 93.44 74 SER A CA 1
ATOM 598 C C . SER A 1 74 ? 10.741 10.483 7.017 1.00 93.44 74 SER A C 1
ATOM 600 O O . SER A 1 74 ? 11.686 10.254 7.773 1.00 93.44 74 SER A O 1
ATOM 602 N N . MET A 1 75 ? 10.587 11.682 6.452 1.00 93.88 75 MET A N 1
ATOM 603 C CA . MET A 1 75 ? 11.505 12.801 6.664 1.00 93.88 75 MET A CA 1
ATOM 604 C C . MET A 1 75 ? 11.277 13.522 7.999 1.00 93.88 75 MET A C 1
ATOM 606 O O . MET A 1 75 ? 10.152 13.754 8.441 1.00 93.88 75 MET A O 1
ATOM 610 N N . THR A 1 76 ? 12.369 13.983 8.613 1.00 93.50 76 THR A N 1
ATOM 611 C CA . THR A 1 76 ? 12.292 14.910 9.754 1.00 93.50 76 THR A CA 1
ATOM 612 C C . THR A 1 76 ? 12.023 16.346 9.278 1.00 93.50 76 THR A C 1
ATOM 614 O O . THR A 1 76 ? 12.324 16.683 8.130 1.00 93.50 76 THR A O 1
ATOM 617 N N . PRO A 1 77 ? 11.559 17.261 10.155 1.00 92.81 77 PRO A N 1
ATOM 618 C CA . PRO A 1 77 ? 11.390 18.670 9.791 1.00 92.81 77 PRO A CA 1
ATOM 619 C C . PRO A 1 77 ? 12.660 19.349 9.258 1.00 92.81 77 PRO A C 1
ATOM 621 O O . PRO A 1 77 ? 12.567 20.323 8.510 1.00 92.81 77 PRO A O 1
ATOM 624 N N . PHE A 1 78 ? 13.841 18.860 9.648 1.00 95.81 78 PHE A N 1
ATOM 625 C CA . PHE A 1 78 ? 15.116 19.353 9.135 1.00 95.81 78 PHE A CA 1
ATOM 626 C C . PHE A 1 78 ? 15.341 18.931 7.679 1.00 95.81 78 PHE A C 1
ATOM 628 O O . PHE A 1 78 ? 15.729 19.770 6.873 1.00 95.81 78 PHE A O 1
ATOM 635 N N . CYS A 1 79 ? 15.012 17.687 7.318 1.00 95.25 79 CYS A N 1
ATOM 636 C CA . CYS A 1 79 ? 15.167 17.163 5.957 1.00 95.25 79 CYS A CA 1
ATOM 637 C C . CYS A 1 79 ? 14.446 18.032 4.912 1.00 95.25 79 CYS A C 1
ATOM 639 O O . CYS A 1 79 ? 15.008 18.309 3.857 1.00 95.25 79 CYS A O 1
ATOM 641 N N . TYR A 1 80 ? 13.256 18.561 5.228 1.00 93.56 80 TYR A N 1
ATOM 642 C CA . TYR A 1 80 ? 12.527 19.463 4.322 1.00 93.56 80 TYR A CA 1
ATOM 643 C C . TYR A 1 80 ? 13.260 20.781 4.032 1.00 93.56 80 TYR A C 1
ATOM 645 O O . TYR A 1 80 ? 12.959 21.439 3.043 1.00 93.56 80 TYR A O 1
ATOM 653 N N . ARG A 1 81 ? 14.207 21.189 4.885 1.00 95.19 81 ARG A N 1
ATOM 654 C CA . ARG A 1 81 ? 15.042 22.384 4.674 1.00 95.19 81 ARG A CA 1
ATOM 655 C C . ARG A 1 81 ? 16.281 22.087 3.831 1.00 95.19 81 ARG A C 1
ATOM 657 O O . ARG A 1 81 ? 16.931 23.022 3.378 1.00 95.19 81 ARG A O 1
ATOM 664 N N . CYS A 1 82 ? 16.615 20.810 3.658 1.00 96.19 82 CYS A N 1
ATOM 665 C CA . CYS A 1 82 ? 17.788 20.353 2.919 1.00 96.19 82 CYS A CA 1
ATOM 666 C C . CYS A 1 82 ? 17.494 20.077 1.441 1.00 96.19 82 CYS A C 1
ATOM 668 O O . CYS A 1 82 ? 18.430 19.925 0.664 1.00 96.19 82 CYS A O 1
ATOM 670 N N . ILE A 1 83 ? 16.219 20.006 1.053 1.00 93.25 83 ILE A N 1
ATOM 671 C CA . ILE A 1 83 ? 15.790 19.728 -0.322 1.00 93.25 83 ILE A CA 1
ATOM 672 C C . ILE A 1 83 ? 15.194 20.981 -0.982 1.00 93.25 83 ILE A C 1
ATOM 674 O O . ILE A 1 83 ? 14.759 21.899 -0.278 1.00 93.25 83 ILE A O 1
ATOM 678 N N . PRO A 1 84 ? 15.147 21.051 -2.328 1.00 96.62 84 PRO A N 1
ATOM 679 C CA . PRO A 1 84 ? 14.571 22.192 -3.033 1.00 96.62 84 PRO A CA 1
ATOM 680 C C . PRO A 1 84 ? 13.136 22.512 -2.570 1.00 96.62 84 PRO A C 1
ATOM 682 O O . PRO A 1 84 ? 12.361 21.583 -2.328 1.00 96.62 84 PRO A O 1
ATOM 685 N N . PRO A 1 85 ? 12.722 23.796 -2.509 1.00 94.75 85 PRO A N 1
ATOM 686 C CA . PRO A 1 85 ? 11.428 24.191 -1.935 1.00 94.75 85 PRO A CA 1
ATOM 687 C C . PRO A 1 85 ? 10.212 23.490 -2.549 1.00 94.75 85 PRO A C 1
ATOM 689 O O . PRO A 1 85 ? 9.236 23.201 -1.857 1.00 94.75 85 PRO A O 1
ATOM 692 N N . PHE A 1 86 ? 10.265 23.200 -3.850 1.00 94.31 86 PHE A N 1
ATOM 693 C CA . PHE A 1 86 ? 9.202 22.470 -4.533 1.00 94.31 86 PHE A CA 1
ATOM 694 C C . PHE A 1 86 ? 9.109 21.011 -4.062 1.00 94.31 86 PHE A C 1
ATOM 696 O O . PHE A 1 86 ? 8.022 20.566 -3.694 1.00 94.31 86 PHE A O 1
ATOM 703 N N . ALA A 1 87 ? 10.240 20.300 -3.987 1.00 93.56 87 ALA A N 1
ATOM 704 C CA . ALA A 1 87 ? 10.299 18.941 -3.452 1.00 93.56 87 ALA A CA 1
ATOM 705 C C . ALA A 1 87 ? 9.869 18.904 -1.978 1.00 93.56 87 ALA A C 1
ATOM 707 O O . ALA A 1 87 ? 9.027 18.094 -1.603 1.00 93.56 87 ALA A O 1
ATOM 708 N N . ALA A 1 88 ? 10.331 19.865 -1.168 1.00 94.94 88 ALA A N 1
ATOM 709 C CA . ALA A 1 88 ? 9.897 20.024 0.219 1.00 94.94 88 ALA A CA 1
ATOM 710 C C . ALA A 1 88 ? 8.374 20.130 0.342 1.00 94.94 88 ALA A C 1
ATOM 712 O O . ALA A 1 88 ? 7.772 19.439 1.162 1.00 94.94 88 ALA A O 1
ATOM 713 N N . LYS A 1 89 ? 7.735 20.949 -0.502 1.00 95.62 89 LYS A N 1
ATOM 714 C CA . LYS A 1 89 ? 6.277 21.110 -0.510 1.00 95.62 89 LYS A CA 1
ATOM 715 C C . LYS A 1 89 ? 5.552 19.809 -0.861 1.00 95.62 89 LYS A C 1
ATOM 717 O O . LYS A 1 89 ? 4.499 19.539 -0.288 1.00 95.62 89 LYS A O 1
ATOM 722 N N . LEU A 1 90 ? 6.080 19.017 -1.792 1.00 93.88 90 LEU A N 1
ATOM 723 C CA . LEU A 1 90 ? 5.492 17.729 -2.167 1.00 93.88 90 LEU A CA 1
ATOM 724 C C . LEU A 1 90 ? 5.640 16.697 -1.042 1.00 93.88 90 LEU A C 1
ATOM 726 O O . LEU A 1 90 ? 4.640 16.132 -0.609 1.00 93.88 90 LEU A O 1
ATOM 730 N N . CYS A 1 91 ? 6.834 16.556 -0.467 1.00 94.94 91 CYS A N 1
ATOM 731 C CA . CYS A 1 91 ? 7.063 15.675 0.678 1.00 94.94 91 CYS A CA 1
ATOM 732 C C . CYS A 1 91 ? 6.213 16.065 1.903 1.00 94.94 91 CYS A C 1
ATOM 734 O O . CYS A 1 91 ? 5.693 15.206 2.614 1.00 94.94 91 CYS A O 1
ATOM 736 N N . GLN A 1 92 ? 6.018 17.366 2.141 1.00 95.12 92 GLN A N 1
ATOM 737 C CA . GLN A 1 92 ? 5.123 17.860 3.190 1.00 95.12 92 GLN A CA 1
ATOM 738 C C . GLN A 1 92 ? 3.656 17.517 2.915 1.00 95.12 92 GLN A C 1
ATOM 740 O O . GLN A 1 92 ? 2.937 17.174 3.850 1.00 95.12 92 GLN A O 1
ATOM 745 N N . LYS A 1 93 ? 3.202 17.574 1.655 1.00 93.75 93 LYS A N 1
ATOM 746 C CA . LYS A 1 93 ? 1.850 17.125 1.285 1.00 93.75 93 LYS A CA 1
ATOM 747 C C . LYS A 1 93 ? 1.655 15.638 1.577 1.00 93.75 93 LYS A C 1
ATOM 749 O O . LYS A 1 93 ? 0.620 15.277 2.126 1.00 93.75 93 LYS A O 1
ATOM 754 N N . GLU A 1 94 ? 2.642 14.796 1.279 1.00 93.94 94 GLU A N 1
ATOM 755 C CA . GLU A 1 94 ? 2.596 13.369 1.630 1.00 93.94 94 GLU A CA 1
ATOM 756 C C . GLU A 1 94 ? 2.519 13.161 3.151 1.00 93.94 94 GLU A C 1
ATOM 758 O O . GLU A 1 94 ? 1.706 12.372 3.627 1.00 93.94 94 GLU A O 1
ATOM 763 N N . ARG A 1 95 ? 3.288 13.924 3.943 1.00 95.31 95 ARG A N 1
ATOM 764 C CA . ARG A 1 95 ? 3.213 13.889 5.417 1.00 95.31 95 ARG A CA 1
ATOM 765 C C . ARG A 1 95 ? 1.837 14.329 5.939 1.00 95.31 95 ARG A C 1
ATOM 767 O O . ARG A 1 95 ? 1.321 13.730 6.879 1.00 95.31 95 ARG A O 1
ATOM 774 N N . VAL A 1 96 ? 1.223 15.354 5.342 1.00 94.56 96 VAL A N 1
ATOM 775 C CA . VAL A 1 96 ? -0.156 15.767 5.670 1.00 94.56 96 VAL A CA 1
ATOM 776 C C . VAL A 1 96 ? -1.145 14.651 5.333 1.00 94.56 96 VAL A C 1
ATOM 778 O O . VAL A 1 96 ? -2.017 14.348 6.145 1.00 94.56 96 VAL A O 1
ATOM 781 N N . LYS A 1 97 ? -0.969 13.991 4.185 1.00 94.56 97 LYS A N 1
ATOM 782 C CA . LYS A 1 97 ? -1.790 12.850 3.781 1.00 94.56 97 LYS A CA 1
ATOM 783 C C . LYS A 1 97 ? -1.701 11.701 4.791 1.00 94.56 97 LYS A C 1
ATOM 785 O O . LYS A 1 97 ? -2.743 11.232 5.238 1.00 94.56 97 LYS A O 1
ATOM 790 N N . LEU A 1 98 ? -0.493 11.328 5.233 1.00 95.44 98 LEU A N 1
ATOM 791 C CA . LEU A 1 98 ? -0.290 10.358 6.320 1.00 95.44 98 LEU A CA 1
ATOM 792 C C . LEU A 1 98 ? -1.105 10.742 7.565 1.00 95.44 98 LEU A C 1
ATOM 794 O O . LEU A 1 98 ? -1.833 9.915 8.111 1.00 95.44 98 LEU A O 1
ATOM 798 N N . ASN A 1 99 ? -1.024 12.002 7.998 1.00 95.75 99 ASN A N 1
ATOM 799 C CA . ASN A 1 99 ? -1.745 12.453 9.187 1.00 95.75 99 ASN A CA 1
ATOM 800 C C . ASN A 1 99 ? -3.267 12.303 9.035 1.00 95.75 99 ASN A C 1
ATOM 802 O O . ASN A 1 99 ? -3.928 11.867 9.974 1.00 95.75 99 ASN A O 1
ATOM 806 N N . HIS A 1 100 ? -3.832 12.640 7.875 1.00 94.94 100 HIS A N 1
ATOM 807 C CA . HIS A 1 100 ? -5.280 12.578 7.663 1.00 94.94 100 HIS A CA 1
ATOM 808 C C . HIS A 1 100 ? -5.784 11.146 7.449 1.00 94.94 100 HIS A C 1
ATOM 810 O O . HIS A 1 100 ? -6.746 10.738 8.101 1.00 94.94 100 HIS A O 1
ATOM 816 N N . VAL A 1 101 ? -5.118 10.375 6.587 1.00 93.56 101 VAL A N 1
ATOM 817 C CA . VAL A 1 101 ? -5.544 9.022 6.202 1.00 93.56 101 VAL A CA 1
ATOM 818 C C . VAL A 1 101 ? -5.236 8.013 7.306 1.00 93.56 101 VAL A C 1
ATOM 820 O O . VAL A 1 101 ? -6.120 7.282 7.746 1.00 93.56 101 VAL A O 1
ATOM 823 N N . ALA A 1 102 ? -3.996 7.994 7.802 1.00 91.62 102 ALA A N 1
ATOM 824 C CA . ALA A 1 102 ? -3.570 7.001 8.780 1.00 91.62 102 ALA A CA 1
ATOM 825 C C . ALA A 1 102 ? -3.957 7.389 10.206 1.00 91.62 102 ALA A C 1
ATOM 827 O O . ALA A 1 102 ? -4.407 6.553 10.977 1.00 91.62 102 ALA A O 1
ATOM 828 N N . PHE A 1 103 ? -3.741 8.642 10.610 1.00 93.81 103 PHE A N 1
ATOM 829 C CA . PHE A 1 103 ? -3.880 9.014 12.023 1.00 93.81 103 PHE A CA 1
ATOM 830 C C . PHE A 1 103 ? -5.251 9.603 12.357 1.00 93.81 103 PHE A C 1
ATOM 832 O O . PHE A 1 103 ? -5.776 9.328 13.436 1.00 93.81 103 PHE A O 1
ATOM 839 N N . GLY A 1 104 ? -5.860 10.345 11.431 1.00 90.31 104 GLY A N 1
ATOM 840 C CA . GLY A 1 104 ? -7.148 11.010 11.630 1.00 90.31 104 GLY A CA 1
ATOM 841 C C . GLY A 1 104 ? -8.324 10.055 11.847 1.00 90.31 104 GLY A C 1
ATOM 842 O O . GLY A 1 104 ? -9.272 10.405 12.547 1.00 90.31 104 GLY A O 1
ATOM 843 N N . CYS A 1 105 ? -8.248 8.836 11.305 1.00 90.50 105 CYS A N 1
ATOM 844 C CA . CYS A 1 105 ? -9.368 7.890 11.302 1.00 90.50 105 CYS A CA 1
ATOM 845 C C . CYS A 1 105 ? -9.261 6.765 12.347 1.00 90.50 105 CYS A C 1
ATOM 847 O O . CYS A 1 105 ? -10.212 6.005 12.518 1.00 90.50 105 CYS A O 1
ATOM 849 N N . LYS A 1 106 ? -8.149 6.658 13.092 1.00 91.19 106 LYS A N 1
ATOM 850 C CA . LYS A 1 106 ? -7.859 5.520 13.996 1.00 91.19 106 LYS A CA 1
ATOM 851 C C . LYS A 1 106 ? -8.966 5.208 14.993 1.00 91.19 106 LYS A C 1
ATOM 853 O O . LYS A 1 106 ? -9.314 4.051 15.202 1.00 91.19 106 LYS A O 1
ATOM 858 N N . SER A 1 107 ? -9.524 6.245 15.615 1.00 89.31 107 SER A N 1
ATOM 859 C CA . SER A 1 107 ? -10.565 6.111 16.640 1.00 89.31 107 SER A CA 1
ATOM 860 C C . SER A 1 107 ? -11.918 5.660 16.084 1.00 89.31 107 SER A C 1
ATOM 862 O O . SER A 1 107 ? -12.812 5.333 16.861 1.00 89.31 107 SER A O 1
ATOM 864 N N . ARG A 1 108 ? -12.080 5.627 14.756 1.00 92.62 108 ARG A N 1
ATOM 865 C CA . ARG A 1 108 ? -13.315 5.236 14.063 1.00 92.62 108 ARG A CA 1
ATOM 866 C C . ARG A 1 108 ? -13.320 3.778 13.611 1.00 92.62 108 ARG A C 1
ATOM 868 O O . ARG A 1 108 ? -14.363 3.269 13.224 1.00 92.62 108 ARG A O 1
ATOM 875 N N . VAL A 1 109 ? -12.186 3.082 13.703 1.00 93.88 109 VAL A N 1
ATOM 876 C CA . VAL A 1 109 ? -12.044 1.695 13.237 1.00 93.88 109 VAL A CA 1
ATOM 877 C C . VAL A 1 109 ? -12.173 0.723 14.409 1.00 93.88 109 VAL A C 1
ATOM 879 O O . VAL A 1 109 ? -11.187 0.228 14.952 1.00 93.88 109 VAL A O 1
ATOM 882 N N . GLN A 1 110 ? -13.410 0.476 14.841 1.00 93.19 110 GLN A N 1
ATOM 883 C CA . GLN A 1 110 ? -13.678 -0.229 16.102 1.00 93.19 110 GLN A CA 1
ATOM 884 C C . GLN A 1 110 ? -13.340 -1.726 16.090 1.00 93.19 110 GLN A C 1
ATOM 886 O O . GLN A 1 110 ? -13.132 -2.297 17.160 1.00 93.19 110 GLN A O 1
ATOM 891 N N . PHE A 1 111 ? -13.246 -2.348 14.911 1.00 95.56 111 PHE A N 1
ATOM 892 C CA . PHE A 1 111 ? -12.928 -3.773 14.782 1.00 95.56 111 PHE A CA 1
ATOM 893 C C . PHE A 1 111 ? -11.445 -4.106 15.005 1.00 95.56 111 PHE A C 1
ATOM 895 O O . PHE A 1 111 ? -11.138 -5.251 15.314 1.00 95.56 111 PHE A O 1
ATOM 902 N N . LEU A 1 112 ? -10.535 -3.134 14.874 1.00 97.31 112 LEU A N 1
ATOM 903 C CA . LEU A 1 112 ? -9.127 -3.313 15.244 1.00 97.31 112 LEU A CA 1
ATOM 904 C C . LEU A 1 112 ? -8.980 -3.251 16.764 1.00 97.31 112 LEU A C 1
ATOM 906 O O . LEU A 1 112 ? -9.667 -2.464 17.414 1.00 97.31 112 LEU A O 1
ATOM 910 N N . SER A 1 113 ? -8.047 -3.996 17.347 1.00 97.12 113 SER A N 1
ATOM 911 C CA . SER A 1 113 ? -7.784 -3.928 18.788 1.00 97.12 113 SER A CA 1
ATOM 912 C C . SER A 1 113 ? -7.297 -2.542 19.238 1.00 97.12 113 SER A C 1
ATOM 914 O O . SER A 1 113 ? -6.703 -1.772 18.477 1.00 97.12 113 SER A O 1
ATOM 916 N N . GLU A 1 114 ? -7.485 -2.223 20.523 1.00 96.62 114 GLU A N 1
ATOM 917 C CA . GLU A 1 114 ? -6.959 -0.985 21.120 1.00 96.62 114 GLU A CA 1
ATOM 918 C C . GLU A 1 114 ? -5.443 -0.851 20.959 1.00 96.62 114 GLU A C 1
ATOM 920 O O . GLU A 1 114 ? -4.948 0.247 20.705 1.00 96.62 114 GLU A O 1
ATOM 925 N N . LYS A 1 115 ? -4.718 -1.974 21.044 1.00 96.75 115 LYS A N 1
ATOM 926 C CA . LYS A 1 115 ? -3.271 -2.027 20.824 1.00 96.75 115 LYS A CA 1
ATOM 927 C C . LYS A 1 115 ? -2.918 -1.541 19.418 1.00 96.75 115 LYS A C 1
ATOM 929 O O . LYS A 1 115 ? -2.096 -0.640 19.280 1.00 96.75 115 LYS A O 1
ATOM 934 N N . THR A 1 116 ? -3.568 -2.085 18.392 1.00 97.38 116 THR A N 1
ATOM 935 C CA . THR A 1 116 ? -3.316 -1.715 16.992 1.00 97.38 116 THR A CA 1
ATOM 936 C C . THR A 1 116 ? -3.745 -0.286 16.695 1.00 97.38 116 THR A C 1
ATOM 938 O O . THR A 1 116 ? -3.027 0.444 16.018 1.00 97.38 116 THR A O 1
ATOM 941 N N . ARG A 1 117 ? -4.881 0.174 17.235 1.00 96.44 117 ARG A N 1
ATOM 942 C CA . ARG A 1 117 ? -5.306 1.579 17.098 1.00 96.44 117 ARG A CA 1
ATOM 943 C C . ARG A 1 117 ? -4.334 2.557 17.763 1.00 96.44 117 ARG A C 1
ATOM 945 O O . ARG A 1 117 ? -4.138 3.657 17.251 1.00 96.44 117 ARG A O 1
ATOM 952 N N . GLY A 1 118 ? -3.745 2.171 18.895 1.00 96.06 118 GLY A N 1
ATOM 953 C CA . GLY A 1 118 ? -2.790 2.987 19.647 1.00 96.06 118 GLY A CA 1
ATOM 954 C C . GLY A 1 118 ? -1.383 3.039 19.041 1.00 96.06 118 GLY A C 1
ATOM 955 O O . GLY A 1 118 ? -0.640 3.985 19.311 1.00 96.06 118 GLY A O 1
ATOM 956 N N . ASP A 1 119 ? -1.009 2.071 18.204 1.00 97.00 119 ASP A N 1
ATOM 957 C CA . ASP A 1 119 ? 0.336 1.980 17.635 1.00 97.00 119 ASP A CA 1
ATOM 958 C C . ASP A 1 119 ? 0.498 2.887 16.409 1.00 97.00 119 ASP A C 1
ATOM 960 O O . ASP A 1 119 ? 0.104 2.569 15.288 1.00 97.00 119 ASP A O 1
ATOM 964 N N . SER A 1 120 ? 1.096 4.061 16.603 1.00 95.62 120 SER A N 1
ATOM 965 C CA . SER A 1 120 ? 1.269 5.000 15.492 1.00 95.62 120 SER A CA 1
ATOM 966 C C . SER A 1 120 ? 2.335 4.602 14.487 1.00 95.62 120 SER A C 1
ATOM 968 O O . SER A 1 120 ? 2.172 4.929 13.312 1.00 95.62 120 SER A O 1
ATOM 970 N N . LEU A 1 121 ? 3.352 3.856 14.914 1.00 95.94 121 LEU A N 1
ATOM 971 C CA . LEU A 1 121 ? 4.390 3.367 14.015 1.00 95.94 121 LEU A CA 1
ATOM 972 C C . LEU A 1 121 ? 3.826 2.301 13.078 1.00 95.94 121 LEU A C 1
ATOM 974 O O . LEU A 1 121 ? 4.165 2.291 11.900 1.00 95.94 121 LEU A O 1
ATOM 978 N N . LEU A 1 122 ? 2.914 1.459 13.569 1.00 97.00 122 LEU A N 1
ATOM 979 C CA . LEU A 1 122 ? 2.271 0.434 12.751 1.00 97.00 122 LEU A CA 1
ATOM 980 C C . LEU A 1 122 ? 1.381 1.026 11.651 1.00 97.00 122 LEU A C 1
ATOM 982 O O . LEU A 1 122 ? 1.408 0.567 10.513 1.00 97.00 122 LEU A O 1
ATOM 986 N N . TRP A 1 123 ? 0.624 2.077 11.966 1.00 97.62 123 TRP A N 1
ATOM 987 C CA . TRP A 1 123 ? -0.203 2.774 10.975 1.00 97.62 123 TRP A CA 1
ATOM 988 C C . TRP A 1 123 ? 0.625 3.563 9.963 1.00 97.62 123 TRP A C 1
ATOM 990 O O . TRP A 1 123 ? 0.274 3.592 8.786 1.00 97.62 123 TRP A O 1
ATOM 1000 N N . GLU A 1 124 ? 1.718 4.190 10.408 1.00 97.44 124 GLU A N 1
ATOM 1001 C CA . GLU A 1 124 ? 2.684 4.810 9.500 1.00 97.44 124 GLU A CA 1
ATOM 1002 C C . GLU A 1 124 ? 3.289 3.757 8.575 1.00 97.44 124 GLU A C 1
ATOM 1004 O O . GLU A 1 124 ? 3.303 3.946 7.367 1.00 97.44 124 GLU A O 1
ATOM 1009 N N . TRP A 1 125 ? 3.697 2.606 9.110 1.00 97.88 125 TRP A N 1
ATOM 1010 C CA . TRP A 1 125 ? 4.213 1.501 8.311 1.00 97.88 125 TRP A CA 1
ATOM 1011 C C . TRP A 1 125 ? 3.189 0.990 7.285 1.00 97.88 125 TRP A C 1
ATOM 1013 O O . TRP A 1 125 ? 3.525 0.877 6.110 1.00 97.88 125 TRP A O 1
ATOM 1023 N N . ALA A 1 126 ? 1.933 0.756 7.680 1.00 98.31 126 ALA A N 1
ATOM 1024 C CA . ALA A 1 126 ? 0.883 0.312 6.760 1.00 98.31 126 ALA A CA 1
ATOM 1025 C C . ALA A 1 126 ? 0.616 1.340 5.647 1.00 98.31 126 ALA A C 1
ATOM 1027 O O . ALA A 1 126 ? 0.472 0.963 4.484 1.00 98.31 126 ALA A O 1
ATOM 1028 N N . PHE A 1 127 ? 0.619 2.635 5.986 1.00 97.75 127 PHE A N 1
ATOM 1029 C CA . PHE A 1 127 ? 0.560 3.718 5.004 1.00 97.75 127 PHE A CA 1
ATOM 1030 C C . PHE A 1 127 ? 1.729 3.613 4.022 1.00 97.75 127 PHE A C 1
ATOM 1032 O O . PHE A 1 127 ? 1.523 3.592 2.813 1.00 97.75 127 PHE A O 1
ATOM 1039 N N . GLN A 1 128 ? 2.957 3.474 4.518 1.00 97.56 128 GLN A N 1
ATOM 1040 C CA . GLN A 1 128 ? 4.126 3.384 3.649 1.00 97.56 128 GLN A CA 1
ATOM 1041 C C . GLN A 1 128 ? 4.064 2.181 2.706 1.00 97.56 128 GLN A C 1
ATOM 1043 O O . GLN A 1 128 ? 4.393 2.323 1.531 1.00 97.56 128 GLN A O 1
ATOM 1048 N N . ILE A 1 129 ? 3.594 1.024 3.178 1.00 98.00 129 ILE A N 1
ATOM 1049 C CA . ILE A 1 129 ? 3.418 -0.160 2.329 1.00 98.00 129 ILE A CA 1
ATOM 1050 C C . ILE A 1 129 ? 2.432 0.109 1.198 1.00 98.00 129 ILE A C 1
ATOM 1052 O O . ILE A 1 129 ? 2.773 -0.121 0.041 1.00 98.00 129 ILE A O 1
ATOM 1056 N N . VAL A 1 130 ? 1.245 0.635 1.502 1.00 97.62 130 VAL A N 1
ATOM 1057 C CA . VAL A 1 130 ? 0.234 0.918 0.475 1.00 97.62 130 VAL A CA 1
ATOM 1058 C C . VAL A 1 130 ? 0.776 1.907 -0.556 1.00 97.62 130 VAL A C 1
ATOM 1060 O O . VAL A 1 130 ? 0.840 1.592 -1.741 1.00 97.62 130 VAL A O 1
ATOM 1063 N N . TYR A 1 131 ? 1.284 3.055 -0.117 1.00 95.00 131 TYR A N 1
ATOM 1064 C CA . TYR A 1 131 ? 1.680 4.134 -1.028 1.00 95.00 131 TYR A CA 1
ATOM 1065 C C . TYR A 1 131 ? 2.945 3.855 -1.842 1.00 95.00 131 TYR A C 1
ATOM 1067 O O . TYR A 1 131 ? 3.220 4.584 -2.791 1.00 95.00 131 TYR A O 1
ATOM 1075 N N . THR A 1 132 ? 3.733 2.841 -1.480 1.00 93.81 132 THR A N 1
ATOM 1076 C CA . THR A 1 132 ? 4.968 2.508 -2.208 1.00 93.81 132 THR A CA 1
ATOM 1077 C C . THR A 1 132 ? 4.889 1.205 -2.991 1.00 93.81 132 THR A C 1
ATOM 1079 O O . THR A 1 132 ? 5.787 0.946 -3.789 1.00 93.81 132 THR A O 1
ATOM 1082 N N . ARG A 1 133 ? 3.863 0.374 -2.764 1.00 95.06 133 ARG A N 1
ATOM 1083 C CA . ARG A 1 133 ? 3.817 -0.989 -3.321 1.00 95.06 133 ARG A CA 1
ATOM 1084 C C . ARG A 1 133 ? 2.480 -1.385 -3.930 1.00 95.06 133 ARG A C 1
ATOM 1086 O O . ARG A 1 133 ? 2.409 -2.423 -4.582 1.00 95.06 133 ARG A O 1
ATOM 1093 N N . SER A 1 134 ? 1.419 -0.612 -3.702 1.00 95.00 134 SER A N 1
ATOM 1094 C CA . SER A 1 134 ? 0.127 -0.906 -4.318 1.00 95.00 134 SER A CA 1
ATOM 1095 C C . SER A 1 134 ? 0.053 -0.369 -5.747 1.00 95.00 134 SER A C 1
ATOM 1097 O O . SER A 1 134 ? 0.588 0.700 -6.038 1.00 95.00 134 SER A O 1
ATOM 1099 N N . PHE A 1 135 ? -0.634 -1.103 -6.617 1.00 91.38 135 PHE A N 1
ATOM 1100 C CA . PHE A 1 135 ? -0.864 -0.743 -8.013 1.00 91.38 135 PHE A CA 1
ATOM 1101 C C . PHE A 1 135 ? -2.355 -0.808 -8.322 1.00 91.38 135 PHE A C 1
ATOM 1103 O O . PHE A 1 135 ? -3.074 -1.641 -7.764 1.00 91.38 135 PHE A O 1
ATOM 1110 N N . GLU A 1 136 ? -2.815 0.052 -9.224 1.00 91.00 136 GLU A N 1
ATOM 1111 C CA . GLU A 1 136 ? -4.173 -0.054 -9.749 1.00 91.00 136 GLU A CA 1
ATOM 1112 C C . GLU A 1 136 ? -4.300 -1.325 -10.603 1.00 91.00 136 GLU A C 1
ATOM 1114 O O . GLU A 1 136 ? -3.401 -1.6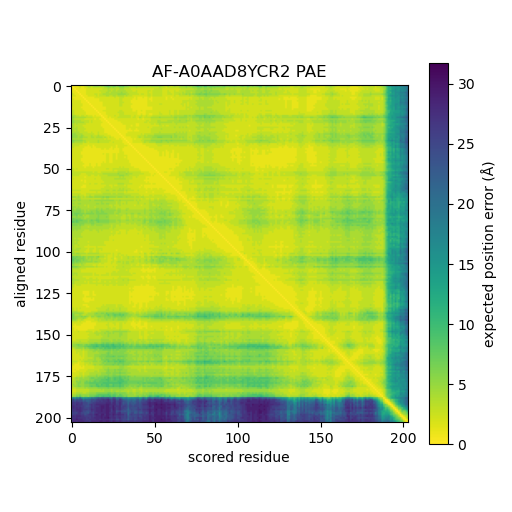61 -11.380 1.00 91.00 136 GLU A O 1
ATOM 1119 N N . ALA A 1 137 ? -5.393 -2.064 -10.428 1.00 88.00 137 ALA A N 1
ATOM 1120 C CA . ALA A 1 137 ? -5.709 -3.217 -11.254 1.00 88.00 137 ALA A CA 1
ATOM 1121 C C . ALA A 1 137 ? -5.912 -2.767 -12.715 1.00 88.00 137 ALA A C 1
ATOM 1123 O O . ALA A 1 137 ? -6.581 -1.763 -12.968 1.00 88.00 137 ALA A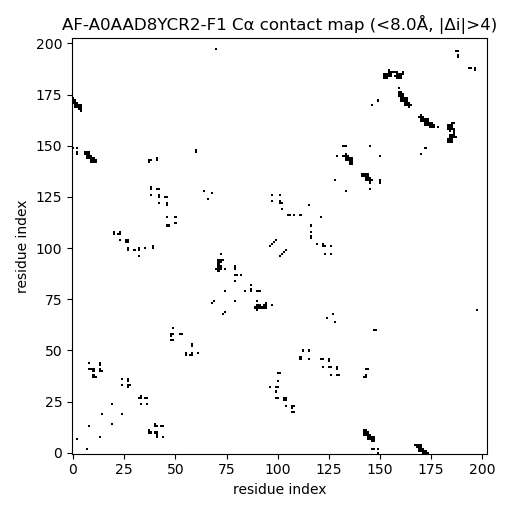 O 1
ATOM 1124 N N . PRO A 1 138 ? -5.370 -3.497 -13.705 1.00 81.56 138 PRO A N 1
ATOM 1125 C CA . PRO A 1 138 ? -5.401 -3.064 -15.106 1.00 81.56 138 PRO A CA 1
ATOM 1126 C C . PRO A 1 138 ? -6.754 -3.288 -15.794 1.00 81.56 138 PRO A C 1
ATOM 1128 O O . PRO A 1 138 ? -6.890 -3.034 -16.988 1.00 81.56 138 PRO A O 1
ATOM 1131 N N . ASP A 1 139 ? -7.757 -3.781 -15.070 1.00 81.06 139 ASP A N 1
ATOM 1132 C CA . ASP A 1 139 ? -9.104 -4.052 -15.580 1.00 81.06 139 ASP A CA 1
ATOM 1133 C C . ASP A 1 139 ? -9.981 -2.789 -15.678 1.00 81.06 139 ASP A C 1
ATOM 1135 O O . ASP A 1 139 ? -11.145 -2.863 -16.073 1.00 81.06 139 ASP A O 1
ATOM 1139 N N . GLY A 1 140 ? -9.437 -1.622 -15.314 1.00 81.94 140 GLY A N 1
ATOM 1140 C CA . GLY A 1 140 ? -10.155 -0.349 -15.311 1.00 81.94 140 GLY A CA 1
ATOM 1141 C C . GLY A 1 140 ? -11.199 -0.231 -14.197 1.00 81.94 140 GLY A C 1
ATOM 1142 O O . GLY A 1 140 ? -11.964 0.733 -14.183 1.00 81.94 140 GLY A O 1
ATOM 1143 N N . SER A 1 141 ? -11.238 -1.178 -13.252 1.00 86.62 141 SER A N 1
ATOM 1144 C CA . SER A 1 141 ? -12.117 -1.114 -12.077 1.00 86.62 141 SER A CA 1
ATOM 1145 C C . SER A 1 141 ? -11.729 0.006 -11.111 1.00 86.62 141 SER A C 1
ATOM 1147 O O . SER A 1 141 ? -12.523 0.383 -10.247 1.00 86.62 141 SER A O 1
ATOM 1149 N N . GLY A 1 142 ? -10.499 0.512 -11.232 1.00 88.81 142 GLY A N 1
ATOM 1150 C CA . GLY A 1 142 ? -9.904 1.386 -10.240 1.00 88.81 142 GLY A CA 1
ATOM 1151 C C . GLY A 1 142 ? -9.654 0.667 -8.914 1.00 88.81 142 GLY A C 1
ATOM 1152 O O . GLY A 1 142 ? -9.570 1.333 -7.890 1.00 88.81 142 GLY A O 1
ATOM 1153 N N . ASP A 1 143 ? -9.580 -0.663 -8.861 1.00 93.38 143 ASP A N 1
ATOM 1154 C CA . ASP A 1 143 ? -9.196 -1.351 -7.628 1.00 93.38 143 ASP A CA 1
ATOM 1155 C C . ASP A 1 143 ? -7.712 -1.128 -7.331 1.00 93.38 143 ASP A C 1
ATOM 1157 O O . ASP A 1 143 ? -6.869 -1.283 -8.211 1.00 93.38 143 ASP A O 1
ATOM 1161 N N . LEU A 1 144 ? -7.378 -0.784 -6.091 1.00 96.19 144 LEU A N 1
ATOM 1162 C CA . LEU A 1 144 ? -5.995 -0.683 -5.643 1.00 96.19 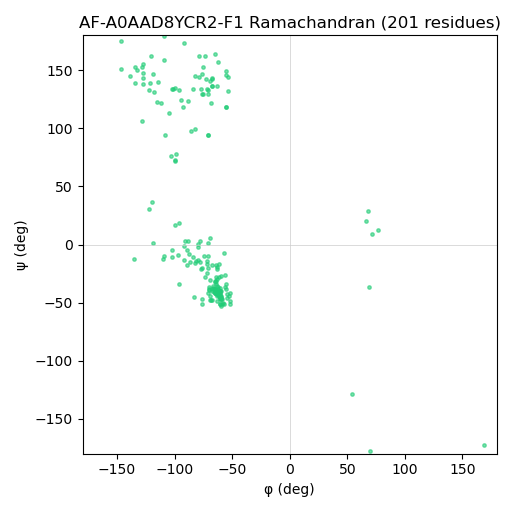144 LEU A CA 1
ATOM 1163 C C . LEU A 1 144 ? -5.563 -1.996 -4.982 1.00 96.19 144 LEU A C 1
ATOM 1165 O O . LEU A 1 144 ? -6.186 -2.446 -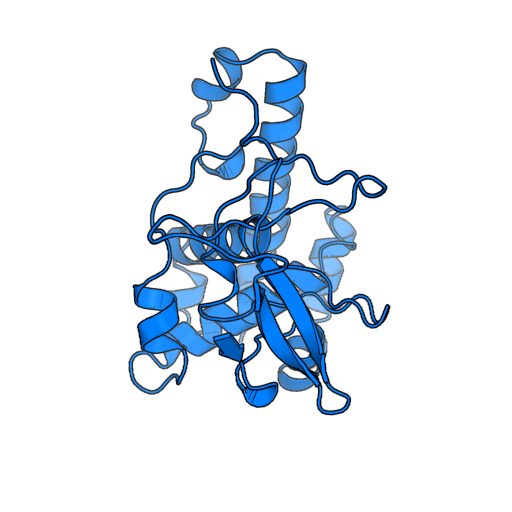4.016 1.00 96.19 144 LEU A O 1
ATOM 1169 N N . CYS A 1 145 ? -4.478 -2.588 -5.477 1.00 96.50 145 CYS A N 1
ATOM 1170 C CA . CYS A 1 145 ? -4.054 -3.934 -5.111 1.00 96.50 145 CYS A CA 1
ATOM 1171 C C . CYS A 1 145 ? -2.591 -3.998 -4.655 1.00 96.50 145 CYS A C 1
ATOM 1173 O O . CYS A 1 145 ? -1.721 -3.351 -5.232 1.00 96.50 145 CYS A O 1
ATOM 1175 N N . LEU A 1 146 ? -2.297 -4.847 -3.667 1.00 97.06 146 LEU A N 1
ATOM 1176 C CA . LEU A 1 146 ? -0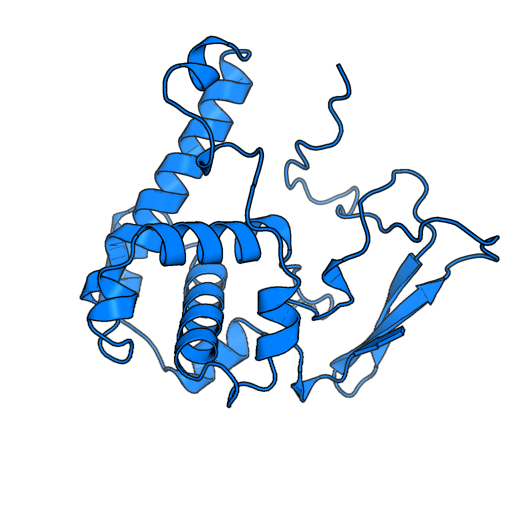.949 -5.360 -3.403 1.00 97.06 146 LEU A CA 1
ATOM 1177 C C . LEU A 1 146 ? -0.853 -6.786 -3.938 1.00 97.06 146 LEU A C 1
ATOM 1179 O O . LEU A 1 146 ? -1.722 -7.615 -3.664 1.00 97.06 146 LEU A O 1
ATOM 1183 N N . TYR A 1 147 ? 0.236 -7.066 -4.646 1.00 95.75 147 TYR A N 1
ATOM 1184 C CA . TYR A 1 147 ? 0.530 -8.361 -5.253 1.00 95.75 147 TYR A CA 1
ATOM 1185 C C . TYR A 1 147 ? 1.662 -9.020 -4.464 1.00 95.75 147 TYR A C 1
ATOM 1187 O O . TYR A 1 147 ? 2.824 -8.707 -4.733 1.00 95.75 147 TYR A O 1
ATOM 1195 N N . PRO A 1 148 ? 1.375 -9.888 -3.469 1.00 95.94 148 PRO A N 1
ATOM 1196 C CA . PRO A 1 148 ? 2.418 -10.444 -2.618 1.00 95.94 148 PRO A CA 1
ATOM 1197 C C . PRO A 1 148 ? 3.534 -11.093 -3.432 1.00 95.94 148 PRO A C 1
ATOM 1199 O O . PRO A 1 148 ? 3.266 -11.880 -4.339 1.00 95.94 148 PRO A O 1
ATOM 1202 N N . ILE A 1 149 ? 4.785 -10.764 -3.096 1.00 92.69 149 ILE A N 1
ATOM 1203 C CA . ILE A 1 149 ? 6.014 -11.182 -3.799 1.00 92.69 149 ILE A CA 1
ATOM 1204 C C . ILE A 1 149 ? 6.166 -10.544 -5.191 1.00 92.69 149 ILE A C 1
ATOM 1206 O O . ILE A 1 149 ? 7.282 -10.181 -5.554 1.00 92.69 149 ILE A O 1
ATOM 1210 N N . GLY A 1 150 ? 5.081 -10.357 -5.946 1.00 92.75 150 GLY A N 1
ATOM 1211 C CA . GLY A 1 150 ? 5.097 -9.632 -7.219 1.00 92.75 150 GLY A CA 1
ATOM 1212 C C . GLY A 1 150 ? 5.578 -8.197 -7.056 1.00 92.75 150 GLY A C 1
ATOM 1213 O O . GLY A 1 150 ? 6.410 -7.730 -7.818 1.00 92.75 150 GLY A O 1
ATOM 1214 N N . ASP A 1 151 ? 5.163 -7.523 -5.992 1.00 92.94 151 ASP A N 1
ATOM 1215 C CA . ASP A 1 151 ? 5.535 -6.136 -5.715 1.00 92.94 151 ASP A CA 1
ATOM 1216 C C . ASP A 1 151 ? 7.009 -5.938 -5.289 1.00 92.94 151 ASP A C 1
ATOM 1218 O O . ASP A 1 151 ? 7.429 -4.827 -4.965 1.00 92.94 151 ASP A O 1
ATOM 1222 N N . MET A 1 152 ? 7.820 -7.002 -5.226 1.00 93.75 152 MET A N 1
ATOM 1223 C CA . MET A 1 152 ? 9.234 -6.965 -4.815 1.00 93.75 152 MET A CA 1
ATOM 1224 C C . MET A 1 152 ? 10.205 -6.592 -5.942 1.00 93.75 152 MET A C 1
ATOM 1226 O O . MET A 1 152 ? 11.379 -6.350 -5.659 1.00 93.75 152 MET A O 1
ATOM 1230 N N . PHE A 1 153 ? 9.761 -6.552 -7.201 1.00 93.50 153 PHE A N 1
ATOM 1231 C CA . PHE A 1 153 ? 10.613 -6.118 -8.312 1.00 93.50 153 PHE A CA 1
ATOM 1232 C C . PHE A 1 153 ? 10.866 -4.620 -8.233 1.00 93.50 153 PHE A C 1
ATOM 1234 O O . PHE A 1 153 ? 9.919 -3.855 -8.133 1.00 93.50 153 PHE A O 1
ATOM 1241 N N . ASN A 1 154 ? 12.130 -4.204 -8.321 1.00 92.06 154 ASN A N 1
ATOM 1242 C CA . ASN A 1 154 ? 12.481 -2.786 -8.337 1.00 92.06 154 ASN A CA 1
ATOM 1243 C C . ASN A 1 154 ? 12.142 -2.128 -9.677 1.00 92.06 154 ASN A C 1
ATOM 1245 O O . ASN A 1 154 ? 12.015 -2.797 -10.707 1.00 92.06 154 ASN A O 1
ATOM 1249 N N . HIS A 1 155 ? 12.080 -0.797 -9.656 1.00 90.19 155 HIS A N 1
ATOM 1250 C CA . HIS A 1 155 ? 11.951 -0.010 -10.868 1.00 90.19 155 HIS A CA 1
ATOM 1251 C C . HIS A 1 155 ? 13.209 -0.093 -11.747 1.00 90.19 155 HIS A C 1
ATOM 1253 O O . HIS A 1 155 ? 14.328 -0.068 -11.234 1.00 90.19 155 HIS A O 1
ATOM 1259 N N . ALA A 1 156 ? 13.026 -0.137 -13.066 1.00 88.94 156 ALA A N 1
ATOM 1260 C CA . ALA A 1 156 ? 14.050 0.236 -14.034 1.00 88.94 156 ALA A CA 1
ATOM 1261 C C . ALA A 1 156 ? 13.423 0.872 -15.281 1.00 88.94 156 ALA A C 1
ATOM 1263 O O . ALA A 1 156 ? 12.313 0.510 -15.684 1.00 88.94 156 ALA A O 1
ATOM 1264 N N . THR A 1 157 ? 14.182 1.756 -15.933 1.00 85.12 157 THR A N 1
ATOM 1265 C CA . THR A 1 157 ? 13.840 2.316 -17.250 1.00 85.12 157 THR A CA 1
ATOM 1266 C C . THR A 1 157 ? 13.748 1.221 -18.311 1.00 85.12 157 THR A C 1
ATOM 1268 O O . THR A 1 157 ? 12.803 1.179 -19.091 1.00 85.12 157 THR A O 1
ATOM 1271 N N . GLU A 1 158 ? 14.719 0.306 -18.312 1.00 88.50 158 GLU A N 1
ATOM 1272 C CA . GLU A 1 158 ? 14.745 -0.876 -19.175 1.00 88.50 158 GLU A CA 1
ATOM 1273 C C . GLU A 1 158 ? 14.259 -2.086 -18.373 1.00 88.50 158 GLU A C 1
ATOM 1275 O O . GLU A 1 158 ? 15.036 -2.928 -17.919 1.00 88.50 158 GLU A O 1
ATOM 1280 N N . ALA A 1 159 ? 12.952 -2.112 -18.119 1.00 91.44 159 ALA A N 1
ATOM 1281 C CA . ALA A 1 159 ? 12.305 -3.200 -17.403 1.00 91.44 159 ALA A CA 1
ATOM 1282 C C . ALA A 1 159 ? 12.323 -4.499 -18.215 1.00 91.44 159 ALA A C 1
ATOM 1284 O O . ALA A 1 159 ? 12.154 -4.501 -19.436 1.00 91.44 159 ALA A O 1
ATOM 1285 N N . ASN A 1 160 ? 12.492 -5.616 -17.514 1.00 93.88 160 ASN A N 1
ATOM 1286 C CA . ASN A 1 160 ? 12.580 -6.942 -18.116 1.00 93.88 160 ASN A CA 1
ATOM 1287 C C . ASN A 1 160 ? 11.471 -7.892 -17.653 1.00 93.88 160 ASN A C 1
ATOM 1289 O O . ASN A 1 160 ? 11.436 -9.036 -18.104 1.00 93.88 160 ASN A O 1
ATOM 1293 N N . VAL A 1 161 ? 10.555 -7.424 -16.798 1.00 94.31 161 VAL A N 1
ATOM 1294 C CA . VAL A 1 161 ? 9.328 -8.137 -16.443 1.00 94.31 161 VAL A CA 1
ATOM 1295 C C . VAL A 1 161 ? 8.082 -7.268 -16.597 1.00 94.31 161 VAL A C 1
ATOM 1297 O O . VAL A 1 161 ? 8.135 -6.046 -16.456 1.00 94.31 161 VAL A O 1
ATOM 1300 N N . ALA A 1 162 ? 6.949 -7.918 -16.849 1.00 90.75 162 ALA A N 1
ATOM 1301 C CA . ALA A 1 162 ? 5.630 -7.301 -16.903 1.00 90.75 162 ALA A CA 1
ATOM 1302 C C . ALA A 1 162 ? 4.600 -8.139 -16.137 1.00 90.75 162 ALA A C 1
ATOM 1304 O O . ALA A 1 162 ? 4.749 -9.359 -16.003 1.00 90.75 162 ALA A O 1
ATOM 1305 N N . TYR A 1 163 ? 3.562 -7.468 -15.635 1.00 89.94 163 TYR A N 1
ATOM 1306 C CA . TYR A 1 163 ? 2.380 -8.129 -15.095 1.00 89.94 163 TYR A CA 1
ATOM 1307 C C . TYR A 1 163 ? 1.401 -8.467 -16.213 1.00 89.94 163 TYR A C 1
ATOM 1309 O O . TYR A 1 163 ? 1.059 -7.620 -17.035 1.00 89.94 163 TYR A O 1
ATOM 1317 N N . GLU A 1 164 ? 0.904 -9.691 -16.179 1.00 89.44 164 GLU A N 1
ATOM 1318 C CA . GLU A 1 164 ? -0.186 -10.189 -17.002 1.00 89.44 164 GLU A CA 1
ATOM 1319 C C . GLU A 1 164 ? -1.249 -10.811 -16.104 1.00 89.44 164 GLU A C 1
ATOM 1321 O O . GLU A 1 164 ? -0.962 -11.253 -14.992 1.00 89.44 164 GLU A O 1
ATOM 1326 N N . TYR A 1 165 ? -2.484 -10.847 -16.587 1.00 90.50 165 TYR A N 1
ATOM 1327 C CA . TYR A 1 165 ? -3.630 -11.289 -15.805 1.00 90.50 165 TYR A CA 1
ATOM 1328 C C . TYR A 1 165 ? -4.470 -12.239 -16.645 1.00 90.50 165 TYR A C 1
ATOM 1330 O O . TYR A 1 165 ? -4.660 -12.001 -17.838 1.00 90.50 165 TYR A O 1
ATOM 1338 N N . ASP A 1 166 ? -4.965 -13.311 -16.031 1.00 90.06 166 ASP A N 1
ATOM 1339 C CA . ASP A 1 166 ? -5.941 -14.190 -16.676 1.00 90.06 166 ASP A CA 1
ATOM 1340 C C . ASP A 1 166 ? -7.388 -13.774 -16.365 1.00 90.06 166 ASP A C 1
ATOM 1342 O O . ASP A 1 166 ? -7.654 -12.891 -15.549 1.00 90.06 166 ASP A O 1
ATOM 1346 N N . GLU A 1 167 ? -8.347 -14.435 -17.016 1.00 88.94 167 GLU A N 1
ATOM 1347 C CA . GLU A 1 167 ? -9.782 -14.181 -16.825 1.00 88.94 167 GLU A CA 1
ATOM 1348 C C . GLU A 1 167 ? -10.273 -14.482 -15.396 1.00 88.94 167 GLU A C 1
ATOM 1350 O O . GLU A 1 167 ? -11.321 -13.985 -14.987 1.00 88.94 167 GLU A O 1
ATOM 1355 N N . ALA A 1 168 ? -9.530 -15.282 -14.624 1.00 89.69 168 ALA A N 1
ATOM 1356 C CA . ALA A 1 168 ? -9.831 -15.586 -13.226 1.00 89.69 168 ALA A CA 1
ATOM 1357 C C . ALA A 1 168 ? -9.206 -14.567 -12.248 1.00 89.69 168 ALA A C 1
ATOM 1359 O O . ALA A 1 168 ? -9.342 -14.713 -11.027 1.00 89.69 168 ALA A O 1
ATOM 1360 N N . GLY A 1 169 ? -8.536 -13.535 -12.772 1.00 88.75 169 GLY A N 1
ATOM 1361 C CA . GLY A 1 169 ? -7.890 -12.475 -12.007 1.00 88.75 169 GLY A CA 1
ATOM 1362 C C . GLY A 1 169 ? -6.566 -12.891 -11.369 1.00 88.75 169 GLY A C 1
ATOM 1363 O O . GLY A 1 169 ? -6.076 -12.181 -10.488 1.00 88.75 169 GLY A O 1
ATOM 1364 N N . ASN A 1 170 ? -5.990 -14.039 -11.747 1.00 94.06 170 ASN A N 1
ATOM 1365 C CA . ASN A 1 170 ? -4.659 -14.405 -11.272 1.00 94.06 170 ASN A CA 1
ATOM 1366 C C . ASN A 1 170 ? -3.620 -13.530 -11.969 1.00 94.06 170 ASN A C 1
ATOM 1368 O O . ASN A 1 170 ? -3.739 -13.249 -13.161 1.00 94.06 170 ASN A O 1
ATOM 1372 N N . CYS A 1 171 ? -2.583 -13.143 -11.233 1.00 93.44 171 CYS A N 1
ATOM 1373 C CA . CYS A 1 171 ? -1.491 -12.334 -11.752 1.00 93.44 171 CYS A CA 1
ATOM 1374 C C . CYS A 1 171 ? -0.285 -13.217 -12.091 1.00 93.44 171 CYS A C 1
ATOM 1376 O O . CYS A 1 171 ? 0.133 -14.087 -11.321 1.00 93.44 171 CYS A O 1
ATOM 1378 N N . TYR A 1 172 ? 0.302 -12.971 -13.252 1.00 93.81 172 TYR A N 1
ATOM 1379 C CA . TYR A 1 172 ? 1.522 -13.588 -13.733 1.00 93.81 172 TYR A CA 1
ATOM 1380 C C . TYR A 1 172 ? 2.560 -12.494 -13.910 1.00 93.81 172 TYR A C 1
ATOM 1382 O O . TYR A 1 172 ? 2.309 -11.487 -14.558 1.00 93.81 172 TYR A O 1
ATOM 1390 N N . VAL A 1 173 ? 3.755 -12.713 -13.375 1.00 92.94 173 VAL A N 1
ATOM 1391 C CA . VAL A 1 173 ? 4.906 -11.861 -13.676 1.00 92.94 173 VAL A CA 1
ATOM 1392 C C . VAL A 1 173 ? 5.810 -12.618 -14.626 1.00 92.94 173 VAL A C 1
ATOM 1394 O O . VAL A 1 173 ? 6.358 -13.666 -14.253 1.00 92.94 173 VAL A O 1
ATOM 1397 N N . GLN A 1 174 ? 5.925 -12.127 -15.852 1.00 93.62 174 GLN A N 1
ATOM 1398 C CA . GLN A 1 174 ? 6.657 -12.785 -16.928 1.00 93.62 174 GLN A CA 1
ATOM 1399 C C . GLN A 1 174 ? 7.804 -11.911 -17.406 1.00 93.62 174 GLN A C 1
ATOM 1401 O O . GLN A 1 174 ? 7.707 -10.686 -17.392 1.00 93.62 174 GLN A O 1
ATOM 1406 N N . THR A 1 175 ? 8.894 -12.548 -17.825 1.00 94.81 175 THR A N 1
ATOM 1407 C CA . THR A 1 175 ? 9.975 -11.841 -18.500 1.00 94.81 175 THR A CA 1
ATOM 1408 C C . THR A 1 175 ? 9.524 -11.440 -19.898 1.00 94.81 175 THR A C 1
ATOM 1410 O O . THR A 1 175 ? 8.974 -12.263 -20.626 1.00 94.81 175 THR A O 1
ATOM 1413 N N . THR A 1 176 ? 9.772 -10.195 -20.290 1.00 92.62 176 THR A N 1
ATOM 1414 C CA . THR A 1 176 ? 9.403 -9.683 -21.622 1.00 92.62 176 THR A CA 1
ATOM 1415 C C . THR A 1 176 ? 10.427 -10.052 -22.697 1.00 92.62 176 THR A C 1
ATOM 1417 O O . THR A 1 176 ? 10.141 -9.975 -23.891 1.00 92.62 176 THR A O 1
ATOM 1420 N N . THR A 1 177 ? 11.621 -10.465 -22.274 1.00 92.00 177 THR A N 1
ATOM 1421 C CA . THR A 1 177 ? 12.749 -10.890 -23.107 1.00 92.00 177 THR A CA 1
ATOM 1422 C C . THR A 1 177 ? 13.541 -11.991 -22.394 1.00 92.00 177 THR A C 1
ATOM 1424 O O . THR A 1 177 ? 13.258 -12.322 -21.242 1.00 92.00 177 THR A O 1
ATOM 1427 N N . ASP A 1 178 ? 14.545 -12.568 -23.057 1.00 94.00 178 ASP A N 1
ATOM 1428 C CA . ASP A 1 178 ? 15.495 -13.459 -22.389 1.00 94.00 178 ASP A CA 1
ATOM 1429 C C . ASP A 1 178 ? 16.363 -12.662 -21.404 1.00 94.00 178 ASP A C 1
ATOM 1431 O O . ASP A 1 178 ? 17.082 -11.737 -21.790 1.00 94.00 178 ASP A O 1
ATOM 1435 N N . VAL A 1 179 ? 16.330 -13.046 -20.125 1.00 93.44 179 VAL A N 1
ATOM 1436 C CA . VAL A 1 179 ? 17.074 -12.373 -19.053 1.00 93.44 179 VAL A CA 1
ATOM 1437 C C . VAL A 1 179 ? 18.172 -13.295 -18.532 1.00 93.44 179 VAL A C 1
ATOM 1439 O O . VAL A 1 179 ? 17.909 -14.406 -18.069 1.00 93.44 179 VAL A O 1
ATOM 1442 N N . ALA A 1 180 ? 19.425 -12.840 -18.601 1.00 94.38 180 ALA A N 1
ATOM 1443 C CA . ALA A 1 180 ? 20.545 -13.538 -17.973 1.00 94.38 180 ALA A CA 1
ATOM 1444 C C . ALA A 1 180 ? 20.402 -13.539 -16.440 1.00 94.38 180 ALA A C 1
ATOM 1446 O O . ALA A 1 180 ? 19.657 -12.744 -15.874 1.00 94.38 180 ALA A O 1
ATOM 1447 N N . ALA A 1 181 ? 21.146 -14.401 -15.742 1.00 94.69 181 ALA A N 1
ATOM 1448 C CA . ALA A 1 181 ? 21.143 -14.395 -14.279 1.00 94.69 181 ALA A CA 1
ATOM 1449 C C . ALA A 1 181 ? 21.497 -12.993 -13.738 1.00 94.69 181 ALA A C 1
ATOM 1451 O O . ALA A 1 181 ? 22.585 -12.477 -13.994 1.00 94.69 181 ALA A O 1
ATOM 1452 N N . GLY A 1 182 ? 20.565 -12.382 -13.006 1.00 92.75 182 GLY A N 1
ATOM 1453 C CA . GLY A 1 182 ? 20.636 -10.979 -12.610 1.00 92.75 182 GLY A CA 1
ATOM 1454 C C . GLY A 1 182 ? 19.312 -10.475 -12.024 1.00 92.75 182 GLY A C 1
ATOM 1455 O O . GLY A 1 182 ? 18.412 -11.279 -11.764 1.00 92.75 182 GLY A O 1
ATOM 1456 N N . PRO A 1 183 ? 19.194 -9.159 -11.771 1.00 93.38 183 PRO A N 1
ATOM 1457 C CA . PRO A 1 183 ? 17.979 -8.573 -11.224 1.00 93.38 183 PRO A CA 1
ATOM 1458 C C . PRO A 1 183 ? 16.828 -8.596 -12.237 1.00 93.38 183 PRO A C 1
ATOM 1460 O O . PRO A 1 183 ? 17.002 -8.316 -13.424 1.00 93.38 183 PRO A O 1
ATOM 1463 N N . LEU A 1 184 ? 15.634 -8.882 -11.725 1.00 95.69 184 LEU A N 1
ATOM 1464 C CA . LEU A 1 184 ? 14.376 -8.690 -12.436 1.00 95.69 184 LEU A CA 1
ATOM 1465 C C . LEU A 1 184 ? 13.783 -7.342 -12.018 1.00 95.69 184 LEU A C 1
ATOM 1467 O O . LEU A 1 184 ? 13.751 -7.024 -10.825 1.00 95.69 184 LEU A O 1
ATOM 1471 N N . THR A 1 185 ? 13.353 -6.548 -12.991 1.00 94.44 185 THR A N 1
ATOM 1472 C CA . THR A 1 185 ? 12.923 -5.160 -12.799 1.00 94.44 185 THR A CA 1
ATOM 1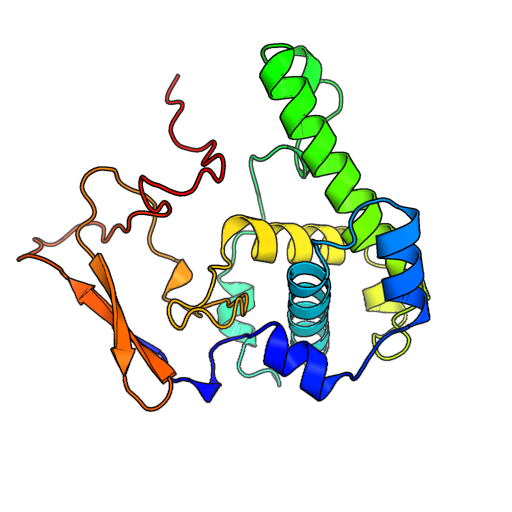473 C C . THR A 1 185 ? 11.685 -4.851 -13.626 1.00 94.44 185 THR A C 1
ATOM 1475 O O . THR A 1 185 ? 11.517 -5.349 -14.742 1.00 94.44 185 THR A O 1
ATOM 1478 N N . MET A 1 186 ? 10.818 -4.007 -13.076 1.00 91.44 186 MET A N 1
ATOM 1479 C CA . MET A 1 186 ? 9.566 -3.601 -13.704 1.00 91.44 186 MET A CA 1
ATOM 1480 C C . MET A 1 186 ? 9.505 -2.085 -13.906 1.00 91.44 186 MET A C 1
ATOM 1482 O O . MET A 1 186 ? 10.227 -1.316 -13.268 1.00 91.44 186 MET A O 1
ATOM 1486 N N . THR A 1 187 ? 8.609 -1.619 -14.766 1.00 87.00 187 THR A N 1
ATOM 1487 C CA . THR A 1 187 ? 8.291 -0.191 -14.846 1.00 87.00 187 THR A CA 1
ATOM 1488 C C . THR A 1 187 ? 7.174 0.106 -13.842 1.00 87.00 187 THR A C 1
ATOM 1490 O O . THR A 1 187 ? 6.130 -0.538 -13.882 1.00 87.00 187 THR A O 1
ATOM 1493 N N . TYR A 1 188 ? 7.392 1.043 -12.910 1.00 83.94 188 TYR A N 1
ATOM 1494 C CA . TYR A 1 188 ? 6.368 1.448 -11.930 1.00 83.94 188 TYR A CA 1
ATOM 1495 C C . TYR A 1 188 ? 5.367 2.458 -12.502 1.00 83.94 188 TYR A C 1
ATOM 1497 O O . TYR A 1 188 ? 4.323 2.698 -11.901 1.00 83.94 188 TYR A O 1
ATOM 1505 N N . SER A 1 189 ? 5.681 3.053 -13.651 1.00 66.12 189 SER A N 1
ATOM 1506 C CA . SER A 1 189 ? 4.871 4.053 -14.332 1.00 66.12 189 SER A CA 1
ATOM 1507 C C . SER A 1 189 ? 4.345 3.541 -15.673 1.00 66.12 189 SER A C 1
ATOM 1509 O O . SER A 1 189 ? 5.053 2.911 -16.455 1.00 66.12 189 SER A O 1
ATOM 1511 N N . ASP A 1 190 ? 3.094 3.885 -15.964 1.00 47.31 190 ASP A N 1
ATOM 1512 C CA . ASP A 1 190 ? 2.652 4.102 -17.337 1.00 47.31 190 ASP A CA 1
ATOM 1513 C C . ASP A 1 190 ? 3.225 5.469 -17.771 1.00 47.31 190 ASP A C 1
ATOM 1515 O O . ASP A 1 190 ? 3.041 6.443 -17.036 1.00 47.31 190 ASP A O 1
ATOM 1519 N N . PRO A 1 191 ? 3.908 5.607 -18.924 1.00 37.59 191 PRO A N 1
ATOM 1520 C CA . PRO A 1 191 ? 4.399 6.901 -19.414 1.00 37.59 191 PRO A CA 1
ATOM 1521 C C . PRO A 1 191 ? 3.304 7.974 -19.600 1.00 37.59 191 PRO A C 1
ATOM 1523 O O . PRO A 1 191 ? 3.628 9.132 -19.867 1.00 37.59 191 PRO A O 1
ATOM 1526 N N . THR A 1 192 ? 2.021 7.628 -19.464 1.00 31.02 192 THR A N 1
ATOM 1527 C CA . THR A 1 192 ? 0.881 8.552 -19.548 1.00 31.02 192 THR A CA 1
ATOM 1528 C C . THR A 1 192 ? 0.277 8.960 -18.200 1.00 31.02 192 THR A C 1
ATOM 1530 O O . THR A 1 192 ? -0.504 9.913 -18.150 1.00 31.02 192 THR A O 1
ATOM 1533 N N . ILE A 1 193 ? 0.663 8.314 -17.096 1.00 32.25 193 ILE A N 1
ATOM 1534 C CA . ILE A 1 193 ? 0.146 8.599 -15.754 1.00 32.25 193 ILE A CA 1
ATOM 1535 C C . ILE A 1 193 ? 1.311 9.118 -14.913 1.00 32.25 193 ILE A C 1
ATOM 1537 O O . ILE A 1 193 ? 2.332 8.458 -14.772 1.00 32.25 193 ILE A O 1
ATOM 1541 N N . HIS A 1 194 ? 1.176 10.319 -14.351 1.00 28.03 194 HIS A N 1
ATOM 1542 C CA . HIS A 1 194 ? 2.124 10.862 -13.378 1.00 28.03 194 HIS A CA 1
ATOM 1543 C C . HIS A 1 194 ? 1.768 10.376 -11.958 1.00 28.03 194 HIS A C 1
ATOM 1545 O O . HIS A 1 194 ? 0.989 11.047 -11.275 1.00 28.03 194 HIS A O 1
ATOM 1551 N N . PRO A 1 195 ? 2.404 9.319 -11.429 1.00 40.78 195 PRO A N 1
ATOM 1552 C CA . PRO A 1 195 ? 2.782 9.279 -10.035 1.00 40.78 195 PRO A CA 1
ATOM 1553 C C . PRO A 1 195 ? 4.275 9.598 -9.956 1.00 40.78 195 PRO A C 1
ATOM 1555 O O . PRO A 1 195 ? 5.096 9.139 -10.746 1.00 40.78 195 PRO A O 1
ATOM 1558 N N . ILE A 1 196 ? 4.631 10.473 -9.028 1.00 36.34 196 ILE A N 1
ATOM 1559 C CA . ILE A 1 196 ? 6.007 10.907 -8.839 1.00 36.34 196 ILE A CA 1
ATOM 1560 C C . ILE A 1 196 ? 6.784 9.732 -8.229 1.00 36.34 196 ILE A C 1
ATOM 1562 O O . ILE A 1 196 ? 6.790 9.546 -7.014 1.00 36.34 196 ILE A O 1
ATOM 1566 N N . CYS A 1 197 ? 7.433 8.924 -9.067 1.00 34.66 197 CYS A N 1
ATOM 1567 C CA . CYS A 1 197 ? 8.477 8.006 -8.630 1.00 34.66 197 CYS A CA 1
ATOM 1568 C C . CYS A 1 197 ? 9.709 8.837 -8.250 1.00 34.66 197 CYS A C 1
ATOM 1570 O O . CYS A 1 197 ? 10.534 9.195 -9.079 1.00 34.66 197 CYS A O 1
ATOM 1572 N N . TRP A 1 198 ? 9.836 9.169 -6.966 1.00 39.75 198 TRP A N 1
ATOM 1573 C CA . TRP A 1 198 ? 10.989 9.899 -6.417 1.00 39.75 198 TRP A CA 1
ATOM 1574 C C . TRP A 1 198 ? 12.306 9.099 -6.399 1.00 39.75 198 TRP A C 1
ATOM 1576 O O . TRP A 1 198 ? 13.288 9.576 -5.839 1.00 39.75 198 TRP A O 1
ATOM 1586 N N . HIS A 1 199 ? 12.338 7.894 -6.974 1.00 40.84 199 HIS A N 1
ATOM 1587 C CA . HIS A 1 199 ? 13.523 7.030 -6.965 1.00 40.84 199 HIS A CA 1
ATOM 1588 C C . HIS A 1 199 ? 14.463 7.263 -8.159 1.00 40.84 199 HIS A C 1
ATOM 1590 O O . HIS A 1 199 ? 15.562 6.727 -8.144 1.00 40.84 199 HIS A O 1
ATOM 1596 N N . ASP A 1 200 ? 14.089 8.119 -9.120 1.00 32.41 200 ASP A N 1
ATOM 1597 C CA . ASP A 1 200 ? 14.890 8.392 -10.328 1.00 32.41 200 ASP A CA 1
ATOM 1598 C C . ASP A 1 200 ? 15.723 9.684 -10.252 1.00 32.41 200 ASP A C 1
ATOM 1600 O O . ASP A 1 200 ? 16.181 10.204 -11.269 1.00 32.41 200 ASP A O 1
ATOM 1604 N N . MET A 1 201 ? 15.927 10.241 -9.054 1.00 29.31 201 MET A N 1
ATOM 1605 C CA . MET A 1 201 ? 16.932 11.290 -8.856 1.00 29.31 201 MET A CA 1
ATOM 1606 C C . MET A 1 201 ? 18.161 10.698 -8.178 1.00 29.31 201 MET A C 1
ATOM 1608 O O . MET A 1 201 ? 18.385 10.901 -6.983 1.00 29.31 201 MET A O 1
ATOM 1612 N N . ASP A 1 202 ? 18.951 9.977 -8.971 1.00 27.92 202 ASP A N 1
ATOM 1613 C CA . ASP A 1 202 ? 20.367 9.778 -8.682 1.00 27.92 202 ASP A CA 1
ATOM 1614 C C . ASP A 1 202 ? 21.023 11.165 -8.542 1.00 27.92 202 ASP A C 1
ATOM 1616 O O . ASP A 1 202 ? 20.998 11.979 -9.471 1.00 27.92 202 ASP A O 1
ATOM 1620 N N . PHE A 1 203 ? 21.563 11.450 -7.354 1.00 35.34 203 PHE A N 1
ATOM 1621 C CA . PHE A 1 203 ? 22.533 12.527 -7.139 1.00 35.34 203 PHE A CA 1
ATOM 1622 C C . PHE A 1 203 ? 23.950 11.990 -7.323 1.00 35.34 203 PHE A C 1
ATOM 1624 O O . PHE A 1 203 ? 24.229 10.889 -6.794 1.00 35.34 203 PHE A O 1
#

Sequence (203 aa):
MYIPSDVILSSNRAIAEFGRLEEAESLLQANGVENEMREFYLMLKILVELEKGEESPYYHYFNGLPRFFANGPSMTPFCYRCIPPFAAKLCQKERVKLNHVAFGCKSRVQFLSEKTRGDSLLWEWAFQIVYTRSFEAPDGSGDLCLYPIGDMFNHATEANVAYEYDEAGNCYVQTTTDVAAGPLTMTYSDPTIHPICWHDMDF